Protein AF-A0A920S6Y9-F1 (afdb_monomer_lite)

pLDDT: mean 70.08, std 19.86, range [23.08, 93.5]

Foldseek 3Di:
DDFPWFWFFFAPPVPPPDRDGDGDDDCVVQCVCLLVVNQDPDPVSCVVCVPPDPVQSSVLSVQNNQLVVVCVVPVASAQGVVNPHDGFDHADPPDLQDFTTWIRHGPVPPHIDTGSDDCQLVNVLVCLVPPPVCPDLVVSLVVVCCCCVPVVNDHPVCSCPRPNRSCVPPDCVVRPCCVPCVVVPDDD

Sequence (188 aa):
MFSPTGLIGMMNLENMGKTSLIFWAPRMLLSFPFVMGNFEEDTLTRYILSKKNMNEVKGLSGTMMSYWAEFAYNGDPGKGRSGDQLKWRSWDESTLESPKFIKLDSESDQGIVMSSSSITRESLFSGIADDPNIMDYKMRCELVDIAIRYDNVAADDWLNKFSNGLCENLDPYIEWRHFWYDEDDRPY

Structure (mmCIF, N/CA/C/O backbone):
data_AF-A0A920S6Y9-F1
#
_entry.id   AF-A0A920S6Y9-F1
#
loop_
_atom_site.group_PDB
_atom_site.id
_atom_site.type_symbol
_atom_site.label_atom_id
_atom_site.label_alt_id
_atom_site.label_comp_id
_atom_site.label_asym_id
_atom_site.label_entity_id
_atom_site.label_seq_id
_atom_site.pdbx_PDB_ins_code
_atom_site.Cartn_x
_atom_site.Cartn_y
_atom_site.Cartn_z
_atom_site.occupancy
_atom_site.B_iso_or_equiv
_atom_site.auth_seq_id
_atom_site.auth_comp_id
_atom_site.auth_asym_id
_atom_site.auth_atom_id
_atom_site.pdbx_PDB_model_num
ATOM 1 N N . MET A 1 1 ? 3.189 17.221 -2.828 1.00 23.98 1 MET A N 1
ATOM 2 C CA . MET A 1 1 ? 1.973 16.984 -2.021 1.00 23.98 1 MET A CA 1
ATOM 3 C C . MET A 1 1 ? 2.044 15.533 -1.568 1.00 23.98 1 MET A C 1
ATOM 5 O O . MET A 1 1 ? 1.855 14.651 -2.386 1.00 23.98 1 MET A O 1
ATOM 9 N N . PHE A 1 2 ? 2.508 15.277 -0.342 1.00 23.08 2 PHE A N 1
ATOM 10 C CA . PHE A 1 2 ? 2.772 13.918 0.147 1.00 23.08 2 PHE A CA 1
ATOM 11 C C . PHE A 1 2 ? 1.492 13.340 0.770 1.00 23.08 2 PHE A C 1
ATOM 13 O O . PHE A 1 2 ? 1.117 13.740 1.870 1.00 23.08 2 PHE A O 1
ATOM 20 N N . SER A 1 3 ? 0.817 12.426 0.065 1.00 25.95 3 SER A N 1
ATOM 21 C CA . SER A 1 3 ? -0.274 11.608 0.619 1.00 25.95 3 SER A CA 1
ATOM 22 C C . SER A 1 3 ? 0.332 10.386 1.339 1.00 25.95 3 SER A C 1
ATOM 24 O O . SER A 1 3 ? 1.153 9.673 0.743 1.00 25.95 3 SER A O 1
ATOM 26 N N . PRO A 1 4 ? 0.019 10.139 2.625 1.00 31.84 4 PRO A N 1
ATOM 27 C CA . PRO A 1 4 ? 0.522 9.001 3.384 1.00 31.84 4 PRO A CA 1
ATOM 28 C C . PRO A 1 4 ? -0.358 7.771 3.150 1.00 31.84 4 PRO A C 1
ATOM 30 O O . PRO A 1 4 ? -0.984 7.257 4.063 1.00 31.84 4 PRO A O 1
ATOM 33 N N . THR A 1 5 ? -0.408 7.278 1.919 1.00 35.31 5 THR A N 1
ATOM 34 C CA . THR A 1 5 ? -1.089 6.016 1.619 1.00 35.31 5 THR A CA 1
ATOM 35 C C . THR A 1 5 ? -0.244 4.861 2.168 1.00 35.31 5 THR A C 1
ATOM 37 O O . THR A 1 5 ? 0.816 4.541 1.621 1.00 35.31 5 THR A O 1
ATOM 40 N N . GLY A 1 6 ? -0.669 4.274 3.288 1.00 39.25 6 GLY A N 1
ATOM 41 C CA . GLY A 1 6 ? -0.147 3.011 3.806 1.00 39.25 6 GLY A CA 1
ATOM 42 C C . GLY A 1 6 ? -1.005 1.855 3.298 1.00 39.25 6 GLY A C 1
ATOM 43 O O . GLY A 1 6 ? -2.203 1.813 3.564 1.00 39.25 6 GLY A O 1
ATOM 44 N N . LEU A 1 7 ? -0.414 0.929 2.546 1.00 36.28 7 LEU A N 1
ATOM 45 C CA . LEU A 1 7 ? -1.070 -0.314 2.139 1.00 36.28 7 LEU A CA 1
ATOM 46 C C . LEU A 1 7 ? -0.759 -1.383 3.192 1.00 36.28 7 LEU A C 1
ATOM 48 O O . LEU A 1 7 ? 0.407 -1.709 3.400 1.00 36.28 7 LEU A O 1
ATOM 52 N N . ILE A 1 8 ? -1.783 -1.920 3.860 1.00 41.16 8 ILE A N 1
ATOM 53 C CA . ILE A 1 8 ? -1.635 -3.076 4.754 1.00 41.16 8 ILE A CA 1
ATOM 54 C C . ILE A 1 8 ? -2.491 -4.213 4.195 1.00 41.16 8 ILE A C 1
ATOM 56 O O . ILE A 1 8 ? -3.719 -4.144 4.193 1.00 41.16 8 ILE A O 1
ATOM 60 N N . GLY A 1 9 ? -1.832 -5.257 3.694 1.00 35.88 9 GLY A N 1
ATOM 61 C CA . GLY A 1 9 ? -2.469 -6.496 3.256 1.00 35.88 9 GLY A CA 1
ATOM 62 C C . GLY A 1 9 ? -2.163 -7.630 4.233 1.00 35.88 9 GLY A C 1
ATOM 63 O O . GLY A 1 9 ? -1.012 -7.838 4.600 1.00 35.88 9 GLY A O 1
ATOM 64 N N . MET A 1 10 ? -3.183 -8.382 4.649 1.00 34.72 10 MET A N 1
ATOM 65 C CA . MET A 1 10 ? -3.005 -9.684 5.300 1.00 34.72 10 MET A CA 1
ATOM 66 C C . MET A 1 10 ? -3.286 -10.762 4.260 1.00 34.72 10 MET A C 1
ATOM 68 O O . MET A 1 10 ? -4.436 -10.956 3.876 1.00 34.72 10 MET A O 1
ATOM 72 N N . MET A 1 11 ? -2.240 -11.437 3.790 1.00 27.08 11 MET A N 1
ATOM 73 C CA . MET A 1 11 ? -2.355 -12.542 2.842 1.00 27.08 11 MET A CA 1
ATOM 74 C C . MET A 1 11 ? -2.396 -13.858 3.619 1.00 27.08 11 MET A C 1
ATOM 76 O O . MET A 1 11 ? -1.513 -14.124 4.435 1.00 27.08 11 MET A O 1
ATOM 80 N N . ASN A 1 12 ? -3.411 -14.688 3.376 1.00 25.34 12 ASN A N 1
ATOM 81 C CA . ASN A 1 12 ? -3.404 -16.063 3.860 1.00 25.34 12 ASN A CA 1
ATOM 82 C C . ASN A 1 12 ? -2.679 -16.923 2.817 1.00 25.34 12 ASN A C 1
ATOM 84 O O . ASN A 1 12 ? -3.265 -17.347 1.826 1.00 25.34 12 ASN A O 1
ATOM 88 N N . LEU A 1 13 ? -1.370 -17.106 2.990 1.00 29.27 13 LEU A N 1
ATOM 89 C CA . LEU A 1 13 ? -0.560 -17.968 2.129 1.00 29.27 13 LEU A CA 1
ATOM 90 C C . LEU A 1 13 ? -0.769 -19.431 2.543 1.00 29.27 13 LEU A C 1
ATOM 92 O O . LEU A 1 13 ? 0.025 -20.004 3.290 1.00 29.27 13 LEU A O 1
ATOM 96 N N . GLU A 1 14 ? -1.850 -20.040 2.054 1.00 25.62 14 GLU A N 1
ATOM 97 C CA . GLU A 1 14 ? -2.290 -21.395 2.430 1.00 25.62 14 GLU A CA 1
ATOM 98 C C . GLU A 1 14 ? -1.290 -22.531 2.114 1.00 25.62 14 GLU A C 1
ATOM 100 O O . GLU A 1 14 ? -1.512 -23.663 2.531 1.00 25.62 14 GLU A O 1
ATOM 105 N N . ASN A 1 15 ? -0.140 -22.262 1.483 1.00 27.77 15 ASN A N 1
ATOM 106 C CA . ASN A 1 15 ? 0.891 -23.277 1.213 1.00 27.77 15 ASN A CA 1
ATOM 107 C C . ASN A 1 15 ? 2.126 -23.248 2.134 1.00 27.77 15 ASN A C 1
ATOM 109 O O . ASN A 1 15 ? 3.065 -24.008 1.904 1.00 27.77 15 ASN A O 1
ATOM 113 N N . MET A 1 16 ? 2.149 -22.434 3.198 1.00 29.41 16 MET A N 1
ATOM 114 C CA . MET A 1 16 ? 3.257 -22.449 4.171 1.00 29.41 16 MET A CA 1
ATOM 115 C C . MET A 1 16 ? 2.821 -22.317 5.639 1.00 29.41 16 MET A C 1
ATOM 117 O O . MET A 1 16 ? 3.503 -21.653 6.402 1.00 29.41 16 MET A O 1
ATOM 121 N N . GLY A 1 17 ? 1.728 -22.954 6.078 1.00 25.83 17 GLY A N 1
ATOM 122 C CA . GLY A 1 17 ? 1.480 -23.317 7.495 1.00 25.83 17 GLY A CA 1
ATOM 123 C C . GLY A 1 17 ? 1.650 -22.244 8.597 1.00 25.83 17 GLY A C 1
ATOM 124 O O . GLY A 1 17 ? 1.727 -22.597 9.773 1.00 25.83 17 GLY A O 1
ATOM 125 N N . LYS A 1 18 ? 1.743 -20.958 8.249 1.00 24.67 18 LYS A N 1
ATOM 126 C CA . LYS A 1 18 ? 1.982 -19.814 9.130 1.00 24.67 18 LYS A CA 1
ATOM 127 C C . LYS A 1 18 ? 1.326 -18.595 8.492 1.00 24.67 18 LYS A C 1
ATOM 129 O O . LYS A 1 18 ? 1.674 -18.212 7.377 1.00 24.67 18 LYS A O 1
ATOM 134 N N . THR A 1 19 ? 0.393 -17.979 9.208 1.00 30.45 19 THR A N 1
ATOM 135 C CA . THR A 1 19 ? -0.189 -16.685 8.846 1.00 30.45 19 THR A CA 1
ATOM 136 C C . THR A 1 19 ? 0.906 -15.623 8.960 1.00 30.45 19 THR A C 1
ATOM 138 O O . THR A 1 19 ? 1.199 -15.139 10.051 1.00 30.45 19 THR A O 1
ATOM 141 N N . SER A 1 20 ? 1.570 -15.311 7.849 1.00 26.61 20 SER A N 1
ATOM 142 C CA . SER A 1 20 ? 2.596 -14.269 7.795 1.00 26.61 20 SER A CA 1
ATOM 143 C C . SER A 1 20 ? 1.961 -12.934 7.426 1.00 26.61 20 SER A C 1
ATOM 145 O O . SER A 1 20 ? 1.319 -12.794 6.387 1.00 26.61 20 SER A O 1
ATOM 147 N N . LEU A 1 21 ? 2.165 -11.937 8.282 1.00 37.47 21 LEU A N 1
ATOM 148 C CA . LEU A 1 21 ? 1.909 -10.535 7.971 1.00 37.47 21 LEU A CA 1
ATOM 149 C C . LEU A 1 21 ? 2.936 -10.070 6.936 1.00 37.47 21 LEU A C 1
ATOM 151 O O . LEU A 1 21 ? 4.122 -9.985 7.247 1.00 37.47 21 LEU A O 1
ATOM 155 N N . ILE A 1 22 ? 2.488 -9.785 5.714 1.00 37.41 22 ILE A N 1
ATOM 156 C CA . ILE A 1 22 ? 3.349 -9.249 4.658 1.00 37.41 22 ILE A CA 1
ATOM 157 C C . ILE A 1 22 ? 3.050 -7.761 4.515 1.00 37.41 22 ILE A C 1
ATOM 159 O O . ILE A 1 22 ? 2.035 -7.358 3.951 1.00 37.41 22 ILE A O 1
ATOM 163 N N . PHE A 1 23 ? 3.954 -6.940 5.036 1.00 38.81 23 PHE A N 1
ATOM 164 C CA . PHE A 1 23 ? 3.970 -5.504 4.792 1.00 38.81 23 PHE A CA 1
ATOM 165 C C . PHE A 1 23 ? 4.776 -5.250 3.513 1.00 38.81 23 PHE A C 1
ATOM 167 O O . PHE A 1 23 ? 5.951 -5.604 3.464 1.00 38.81 23 PHE A O 1
ATOM 174 N N . TRP A 1 24 ? 4.170 -4.661 2.480 1.00 24.98 24 TRP A N 1
ATOM 175 C CA . TRP A 1 24 ? 4.888 -4.303 1.252 1.00 24.98 24 TRP A CA 1
ATOM 176 C C . TRP A 1 24 ? 5.403 -2.853 1.289 1.00 24.98 24 TRP A C 1
ATOM 178 O O . TRP A 1 24 ? 4.641 -1.922 1.559 1.00 24.98 24 TRP A O 1
ATOM 188 N N . ALA A 1 25 ? 6.676 -2.701 0.896 1.00 30.50 25 ALA A N 1
ATOM 189 C CA . ALA A 1 25 ? 7.363 -1.490 0.423 1.00 30.50 25 ALA A CA 1
ATOM 190 C C . ALA A 1 25 ? 7.895 -0.475 1.487 1.00 30.50 25 ALA A C 1
ATOM 192 O O . ALA A 1 25 ? 7.426 -0.433 2.627 1.00 30.50 25 ALA A O 1
ATOM 193 N N . PRO A 1 26 ? 8.891 0.377 1.132 1.00 31.05 26 PRO A N 1
ATOM 194 C CA . PRO A 1 26 ? 9.885 1.024 2.017 1.00 31.05 26 PRO A CA 1
ATOM 195 C C . PRO A 1 26 ? 9.350 2.137 2.948 1.00 31.05 26 PRO A C 1
ATOM 197 O O . PRO A 1 26 ? 10.110 2.907 3.532 1.00 31.05 26 PRO A O 1
ATOM 200 N N . ARG A 1 27 ? 8.029 2.211 3.151 1.00 41.53 27 ARG A N 1
ATOM 201 C CA . ARG A 1 27 ? 7.344 3.113 4.100 1.00 41.53 27 ARG A CA 1
ATOM 202 C C . ARG A 1 27 ? 7.288 2.572 5.533 1.00 41.53 27 ARG A C 1
ATOM 204 O O . ARG A 1 27 ? 6.629 3.175 6.380 1.00 41.53 27 ARG A O 1
ATOM 211 N N . MET A 1 28 ? 7.962 1.455 5.814 1.00 40.78 28 MET A N 1
ATOM 212 C CA . MET A 1 28 ? 7.904 0.733 7.090 1.00 40.78 28 MET A CA 1
ATOM 213 C C . MET A 1 28 ? 8.146 1.642 8.307 1.00 40.78 28 MET A C 1
ATOM 215 O O . MET A 1 28 ? 7.382 1.575 9.271 1.00 40.78 28 MET A O 1
ATOM 219 N N . LEU A 1 29 ? 9.102 2.576 8.224 1.00 40.34 29 LEU A N 1
ATOM 220 C CA . LEU A 1 29 ? 9.424 3.516 9.308 1.00 40.34 29 LEU A CA 1
ATOM 221 C C . LEU A 1 29 ? 8.251 4.416 9.727 1.00 40.34 29 LEU A C 1
ATOM 223 O O . LEU A 1 29 ? 8.143 4.758 10.900 1.00 40.34 29 LEU A O 1
ATOM 227 N N . LEU A 1 30 ? 7.343 4.771 8.810 1.00 49.44 30 LEU A N 1
ATOM 228 C CA . LEU A 1 30 ? 6.264 5.710 9.122 1.00 49.44 30 LEU A CA 1
ATOM 229 C C . LEU A 1 30 ? 5.041 5.040 9.758 1.00 49.44 30 LEU A C 1
ATOM 231 O O . LEU A 1 30 ? 4.230 5.732 10.356 1.00 49.44 30 LEU A O 1
ATOM 235 N N . SER A 1 31 ? 4.889 3.718 9.645 1.00 51.25 31 SER A N 1
ATOM 236 C CA . SER A 1 31 ? 3.727 2.993 10.188 1.00 51.25 31 SER A CA 1
ATOM 237 C C . SER A 1 31 ? 3.847 2.668 11.682 1.00 51.25 31 SER A C 1
ATOM 239 O O . SER A 1 31 ? 2.846 2.664 12.398 1.00 51.25 31 SER A O 1
ATOM 241 N N . PHE A 1 32 ? 5.071 2.455 12.174 1.00 57.66 32 PHE A N 1
ATOM 242 C CA . PHE A 1 32 ? 5.355 2.143 13.578 1.00 57.66 32 PHE A CA 1
ATOM 243 C C . PHE A 1 32 ? 4.765 3.144 14.584 1.00 57.66 32 PHE A C 1
ATOM 245 O O . PHE A 1 32 ? 4.077 2.693 15.504 1.00 57.66 32 PHE A O 1
ATOM 252 N N . PRO A 1 33 ? 4.941 4.473 14.431 1.00 57.03 33 PRO A N 1
ATOM 253 C CA . PRO A 1 33 ? 4.333 5.427 15.357 1.00 57.03 33 PRO A CA 1
ATOM 254 C C . PRO A 1 33 ? 2.798 5.378 15.329 1.00 57.03 33 PRO A C 1
ATOM 256 O O . PRO A 1 33 ? 2.170 5.605 16.358 1.00 57.03 33 PRO A O 1
ATOM 259 N N . PHE A 1 34 ? 2.179 5.000 14.202 1.00 55.50 34 PHE A N 1
ATOM 260 C CA . PHE A 1 34 ? 0.722 4.865 14.106 1.00 55.50 34 PHE A CA 1
ATOM 261 C C . PHE A 1 34 ? 0.172 3.623 14.806 1.00 55.50 34 PHE A C 1
ATOM 263 O O . PHE A 1 34 ? -0.902 3.704 15.400 1.00 55.50 34 PHE A O 1
ATOM 270 N N . VAL A 1 35 ? 0.893 2.499 14.764 1.00 59.41 35 VAL A N 1
ATOM 271 C CA . VAL A 1 35 ? 0.509 1.265 15.473 1.00 59.41 35 VAL A CA 1
ATOM 272 C C . VAL A 1 35 ? 0.780 1.373 16.974 1.00 59.41 35 VAL A C 1
ATOM 274 O O . VAL A 1 35 ? 0.035 0.813 17.766 1.00 59.41 35 VAL A O 1
ATOM 277 N N . MET A 1 36 ? 1.818 2.108 17.373 1.00 62.25 36 MET A N 1
ATOM 278 C CA 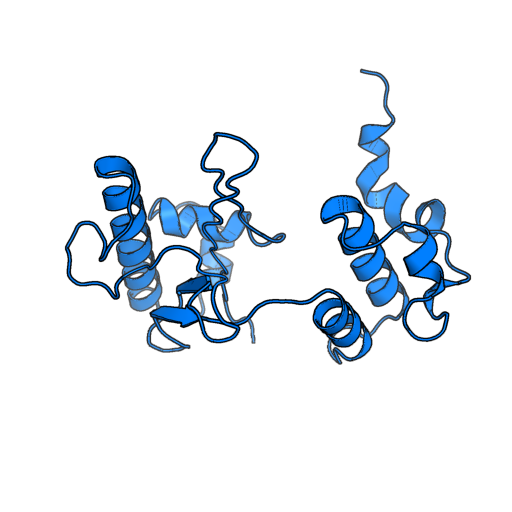. MET A 1 36 ? 2.167 2.297 18.785 1.00 62.25 36 MET A CA 1
ATOM 279 C C . MET A 1 36 ? 1.482 3.514 19.426 1.00 62.25 36 MET A C 1
ATOM 281 O O . MET A 1 36 ? 1.541 3.678 20.642 1.00 62.25 36 MET A O 1
ATOM 285 N N . GLY A 1 37 ? 0.867 4.391 18.626 1.00 55.00 37 GLY A N 1
ATOM 286 C CA . GLY A 1 37 ? 0.241 5.633 19.089 1.00 55.00 37 GLY A CA 1
ATOM 287 C C . GLY A 1 37 ? 1.223 6.703 19.585 1.00 55.00 37 GLY A C 1
ATOM 288 O O . GLY A 1 37 ? 0.795 7.677 20.205 1.00 55.00 37 GLY A O 1
ATOM 289 N N . ASN A 1 38 ? 2.527 6.548 19.335 1.00 60.78 38 ASN A N 1
ATOM 290 C CA . ASN A 1 38 ? 3.565 7.455 19.827 1.00 60.78 38 ASN A CA 1
ATOM 291 C C . ASN A 1 38 ? 4.025 8.419 18.725 1.00 60.78 38 ASN A C 1
ATOM 293 O O . ASN A 1 38 ? 4.882 8.091 17.908 1.00 60.78 38 ASN A O 1
ATOM 297 N N . PHE A 1 39 ? 3.444 9.619 18.710 1.00 57.66 39 PHE A N 1
ATOM 298 C CA . PHE A 1 39 ? 3.721 10.659 17.708 1.00 57.66 39 PHE A CA 1
ATOM 299 C C . PHE A 1 39 ? 4.626 11.786 18.214 1.00 57.66 39 PHE A C 1
ATOM 301 O O . PHE A 1 39 ? 5.004 12.667 17.441 1.00 57.66 39 PHE A O 1
ATOM 308 N N . GLU A 1 40 ? 4.929 11.802 19.514 1.00 51.31 40 GLU A N 1
ATOM 309 C CA . GLU A 1 40 ? 5.519 12.962 20.188 1.00 51.31 40 GLU A CA 1
ATOM 310 C C . GLU A 1 40 ? 7.026 12.835 20.432 1.00 51.31 40 GLU A C 1
ATOM 312 O O . GLU A 1 40 ? 7.678 13.856 20.639 1.00 51.31 40 GLU A O 1
ATOM 317 N N . GLU A 1 41 ? 7.615 11.637 20.367 1.00 53.00 41 GLU A N 1
ATOM 318 C CA . GLU A 1 41 ? 9.045 11.458 20.661 1.00 53.00 41 GLU A CA 1
ATOM 319 C C . GLU A 1 41 ? 9.958 11.674 19.447 1.00 53.00 41 GLU A C 1
ATOM 321 O O . GLU A 1 41 ? 10.985 12.346 19.567 1.00 53.00 41 GLU A O 1
ATOM 326 N N . ASP A 1 42 ? 9.572 11.224 18.254 1.00 57.97 42 ASP A N 1
ATOM 327 C CA . ASP A 1 42 ? 10.453 11.246 17.084 1.00 57.97 42 ASP A CA 1
ATOM 328 C C . ASP A 1 42 ? 10.398 12.582 16.301 1.00 57.97 42 ASP A C 1
ATOM 330 O O . ASP A 1 42 ? 9.334 13.121 15.972 1.00 57.97 42 ASP A O 1
ATOM 334 N N . THR A 1 43 ? 11.566 13.165 16.020 1.00 52.38 43 THR A N 1
ATOM 335 C CA . THR A 1 43 ? 11.716 14.466 15.340 1.00 52.38 43 THR A CA 1
ATOM 336 C C . THR A 1 43 ? 11.335 14.395 13.862 1.00 52.38 43 THR A C 1
ATOM 338 O O . THR A 1 43 ? 10.757 15.351 13.336 1.00 52.38 43 THR A O 1
ATOM 341 N N . LEU A 1 44 ? 11.584 13.255 13.209 1.00 51.91 44 LEU A N 1
ATOM 342 C CA . LEU A 1 44 ? 11.164 12.985 11.832 1.00 51.91 44 LEU A CA 1
ATOM 343 C C . LEU A 1 44 ? 9.640 12.887 11.741 1.00 51.91 44 LEU A C 1
ATOM 345 O O . LEU A 1 44 ? 9.027 13.545 10.897 1.00 51.91 44 LEU A O 1
ATOM 349 N N . THR A 1 45 ? 9.023 12.150 12.665 1.00 57.53 45 THR A N 1
ATOM 350 C CA . THR A 1 45 ? 7.564 12.043 12.789 1.00 57.53 45 THR A CA 1
ATOM 351 C C . THR A 1 45 ? 6.921 13.418 12.975 1.00 57.53 45 THR A C 1
ATOM 353 O O . THR A 1 45 ? 6.022 13.778 12.215 1.00 57.53 45 THR A O 1
ATOM 356 N N . ARG A 1 46 ? 7.437 14.257 13.885 1.00 58.56 46 ARG A N 1
ATOM 357 C CA . ARG A 1 46 ? 6.952 15.640 14.059 1.00 58.56 46 ARG A CA 1
ATOM 358 C C . ARG A 1 46 ? 7.107 16.500 12.809 1.00 58.56 46 ARG A C 1
ATOM 360 O O . ARG A 1 46 ? 6.187 17.243 12.482 1.00 58.56 46 ARG A O 1
ATOM 367 N N . TYR A 1 47 ? 8.227 16.410 12.094 1.00 55.03 47 TYR A N 1
ATOM 368 C CA . TYR A 1 47 ? 8.434 17.175 10.862 1.00 55.03 47 TYR A CA 1
ATOM 369 C C . TYR A 1 47 ? 7.440 16.772 9.761 1.00 55.03 47 TYR A C 1
ATOM 371 O O . TYR A 1 47 ? 6.795 17.638 9.166 1.00 55.03 47 TYR A O 1
ATOM 379 N N . ILE A 1 48 ? 7.253 15.468 9.538 1.00 59.19 48 ILE A N 1
ATOM 380 C CA . ILE A 1 48 ? 6.338 14.922 8.521 1.00 59.19 48 ILE A CA 1
ATOM 381 C C . ILE A 1 48 ? 4.879 15.251 8.860 1.00 59.19 48 ILE A C 1
ATOM 383 O O . ILE A 1 48 ? 4.090 15.608 7.984 1.00 59.19 48 ILE A O 1
ATOM 387 N N . LEU A 1 49 ? 4.529 15.180 10.143 1.00 62.19 49 LEU A N 1
ATOM 388 C CA . LEU A 1 49 ? 3.183 15.424 10.642 1.00 62.19 49 LEU A CA 1
ATOM 389 C C . LEU A 1 49 ? 2.866 16.905 10.889 1.00 62.19 49 LEU A C 1
ATOM 391 O O . LEU A 1 49 ? 1.694 17.252 10.972 1.00 62.19 49 LEU A O 1
ATOM 395 N N . SER A 1 50 ? 3.866 17.791 10.942 1.00 56.94 50 SER A N 1
ATOM 396 C CA . SER A 1 50 ? 3.698 19.227 11.242 1.00 56.94 50 SER A CA 1
ATOM 397 C C . SER A 1 50 ? 2.696 19.957 10.340 1.00 56.94 50 SER A C 1
ATOM 399 O O . SER A 1 50 ? 2.150 20.987 10.729 1.00 56.94 50 SER A O 1
ATOM 401 N N . LYS A 1 51 ? 2.445 19.429 9.135 1.00 56.41 51 LYS A N 1
ATOM 402 C CA . LYS A 1 51 ? 1.492 19.977 8.159 1.00 56.41 51 LYS A CA 1
ATOM 403 C C . LYS A 1 51 ? 0.140 19.257 8.135 1.00 56.41 51 LYS A C 1
ATOM 405 O O . LYS A 1 51 ? -0.730 19.665 7.371 1.00 56.41 51 LYS A O 1
ATOM 410 N N . LYS A 1 52 ? -0.035 18.186 8.914 1.00 61.69 52 LYS A N 1
ATOM 411 C CA . LYS A 1 52 ? -1.267 17.388 8.974 1.00 61.69 52 LYS A CA 1
ATOM 412 C C . LYS A 1 52 ? -2.081 17.705 10.225 1.00 61.69 52 LYS A C 1
ATOM 414 O O . LYS A 1 52 ? -1.552 18.105 11.260 1.00 61.69 52 LYS A O 1
ATOM 419 N N . ASN A 1 53 ? -3.390 17.489 10.129 1.00 68.88 53 ASN A N 1
ATOM 420 C CA . ASN A 1 53 ? -4.298 17.628 11.255 1.00 68.88 53 ASN A CA 1
ATOM 421 C C . ASN A 1 53 ? -4.027 16.522 12.293 1.00 68.88 53 ASN A C 1
ATOM 423 O O . ASN A 1 53 ? -4.274 15.342 12.047 1.00 68.88 53 ASN A O 1
ATOM 427 N N . MET A 1 54 ? -3.519 16.902 13.467 1.00 69.69 54 MET A N 1
ATOM 428 C CA . MET A 1 54 ? -3.185 15.966 14.553 1.00 69.69 54 MET A CA 1
ATOM 429 C C . MET A 1 54 ? -4.374 15.18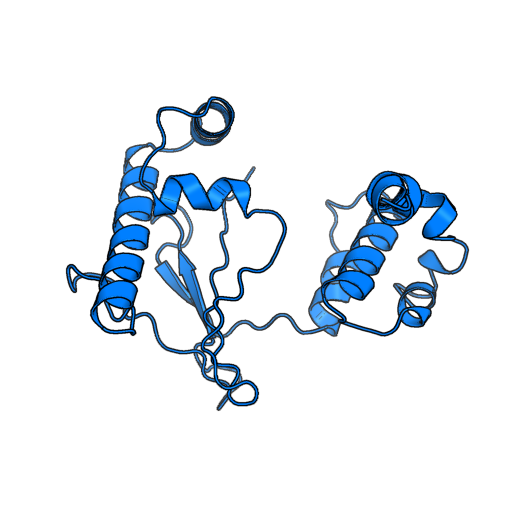3 15.086 1.00 69.69 54 MET A C 1
ATOM 431 O O . MET A 1 54 ? -4.194 14.053 15.535 1.00 69.69 54 MET A O 1
ATOM 435 N N . ASN A 1 55 ? -5.583 15.726 14.984 1.00 72.19 55 ASN A N 1
ATOM 436 C CA . ASN A 1 55 ? -6.778 15.002 15.401 1.00 72.19 55 ASN A CA 1
ATOM 437 C C . ASN A 1 55 ? -7.091 13.843 14.445 1.00 72.19 55 ASN A C 1
ATOM 439 O O . ASN A 1 55 ? -7.414 12.751 14.900 1.00 72.19 55 ASN A O 1
ATOM 443 N N . GLU A 1 56 ? -6.915 14.043 13.138 1.00 71.31 56 GLU A N 1
ATOM 444 C CA . GLU A 1 56 ? -7.115 12.992 12.129 1.00 71.31 56 GLU A CA 1
ATOM 445 C C . GLU A 1 56 ? -6.056 11.894 12.244 1.00 71.31 56 GLU A C 1
ATOM 447 O O . GLU A 1 56 ? -6.374 10.711 12.177 1.00 71.31 56 GLU A O 1
ATOM 452 N N . VAL A 1 57 ? -4.803 12.277 12.494 1.00 72.19 57 VAL A N 1
ATOM 453 C CA . VAL A 1 57 ? -3.696 11.332 12.704 1.00 72.19 57 VAL A CA 1
ATOM 454 C C . VAL A 1 57 ? -3.938 10.468 13.942 1.00 72.19 57 VAL A C 1
ATOM 456 O O . VAL A 1 57 ? -3.808 9.246 13.874 1.00 72.19 57 VAL A O 1
ATOM 459 N N . LYS A 1 58 ? -4.352 11.082 15.059 1.00 75.62 58 LYS A N 1
ATOM 460 C CA . LYS A 1 58 ? -4.712 10.353 16.284 1.00 75.62 58 LYS A CA 1
ATOM 461 C C . LYS A 1 58 ? -5.931 9.448 16.072 1.00 75.62 58 LYS A C 1
ATOM 463 O O . LYS A 1 58 ? -5.924 8.320 16.556 1.00 75.62 58 LYS A O 1
ATOM 468 N N . GLY A 1 59 ? -6.937 9.897 15.320 1.00 79.25 59 GLY A N 1
ATOM 469 C CA . GLY A 1 59 ? -8.110 9.086 14.970 1.00 79.25 59 GLY A CA 1
ATOM 470 C C . GLY A 1 59 ? -7.756 7.853 14.131 1.00 79.25 59 GLY A C 1
ATOM 471 O O . GLY A 1 59 ? -8.152 6.732 14.465 1.00 79.25 59 GLY A O 1
ATOM 472 N N . LEU A 1 60 ? -6.936 8.034 13.091 1.00 80.38 60 LEU A N 1
ATOM 473 C CA . LEU A 1 60 ? -6.445 6.935 12.257 1.00 80.38 60 LEU A CA 1
ATOM 474 C C . LEU A 1 60 ? -5.608 5.942 13.076 1.00 80.38 60 LEU A C 1
ATOM 476 O O . LEU A 1 60 ? -5.815 4.735 12.987 1.00 80.38 60 LEU A O 1
ATOM 480 N N . SER A 1 61 ? -4.717 6.444 13.931 1.00 80.12 61 SER A N 1
ATOM 481 C CA . SER A 1 61 ? -3.919 5.627 14.850 1.00 80.12 61 SER A CA 1
ATOM 482 C C . SER A 1 61 ? -4.768 4.795 15.800 1.00 80.12 61 SER A C 1
ATOM 484 O O . SER A 1 61 ? -4.552 3.592 15.923 1.00 80.12 61 SER A O 1
ATOM 486 N N . GLY A 1 62 ? -5.771 5.413 16.432 1.00 82.44 62 GLY A N 1
ATOM 487 C CA . GLY A 1 62 ? -6.715 4.712 17.300 1.00 82.44 62 GLY A CA 1
ATOM 488 C C . GLY A 1 62 ? -7.421 3.575 16.568 1.00 82.44 62 GLY A C 1
ATOM 489 O O . GLY A 1 62 ? -7.547 2.471 17.096 1.00 82.44 62 GLY A O 1
ATOM 490 N N . THR A 1 63 ? -7.795 3.813 15.313 1.00 85.12 63 THR A N 1
ATOM 491 C CA . THR A 1 63 ? -8.420 2.797 14.465 1.00 85.12 63 THR A CA 1
ATOM 492 C C . THR A 1 63 ? -7.462 1.651 14.136 1.00 85.12 63 THR A C 1
ATOM 494 O O . THR A 1 63 ? -7.820 0.483 14.289 1.00 85.12 63 THR A O 1
ATOM 497 N N . MET A 1 64 ? -6.222 1.963 13.748 1.00 85.44 64 MET A N 1
ATOM 498 C CA . MET A 1 64 ? -5.183 0.960 13.497 1.00 85.44 64 MET A CA 1
ATOM 499 C C . MET A 1 64 ? -4.934 0.102 14.742 1.00 85.44 64 MET A C 1
ATOM 501 O O . MET A 1 64 ? -4.976 -1.124 14.659 1.00 85.44 64 MET A O 1
ATOM 505 N N . MET A 1 65 ? -4.746 0.732 15.905 1.00 84.62 65 MET A N 1
ATOM 506 C CA . MET A 1 65 ? -4.572 0.041 17.186 1.00 84.62 65 MET A CA 1
ATOM 507 C C . MET A 1 65 ? -5.761 -0.863 17.525 1.00 84.62 65 MET A C 1
ATOM 509 O O . MET A 1 65 ? -5.562 -1.977 18.001 1.00 84.62 65 MET A O 1
ATOM 513 N N . SER A 1 66 ? -6.990 -0.419 17.249 1.00 88.56 66 SER A N 1
ATOM 514 C CA . SER A 1 66 ? -8.207 -1.199 17.491 1.00 88.56 66 SER A CA 1
ATOM 515 C C . SER A 1 66 ? -8.236 -2.498 16.677 1.00 88.56 66 SER A C 1
ATOM 517 O O . SER A 1 66 ? -8.549 -3.553 17.232 1.00 88.56 66 SER A O 1
ATOM 519 N N . TYR A 1 67 ? -7.858 -2.460 15.392 1.00 87.88 67 TYR A N 1
ATOM 520 C CA . TYR A 1 67 ? -7.726 -3.673 14.574 1.00 87.88 67 TYR A CA 1
ATOM 521 C C . TYR A 1 67 ? -6.621 -4.598 15.083 1.00 87.88 67 TYR A C 1
ATOM 523 O O . TYR A 1 67 ? -6.840 -5.802 15.199 1.00 87.88 67 TYR A O 1
ATOM 531 N N . TRP A 1 68 ? -5.456 -4.044 15.427 1.00 85.62 68 TRP A N 1
ATOM 532 C CA . TRP A 1 68 ? -4.336 -4.827 15.952 1.00 85.62 68 TRP A CA 1
ATOM 533 C C . TRP A 1 68 ? -4.659 -5.501 17.283 1.00 85.62 68 TRP A C 1
ATOM 535 O O . TRP A 1 68 ? -4.307 -6.662 17.481 1.00 85.62 68 TRP A O 1
ATOM 545 N N . ALA A 1 69 ? -5.358 -4.805 18.179 1.00 86.88 69 ALA A N 1
ATOM 546 C CA . ALA A 1 69 ? -5.789 -5.352 19.458 1.00 86.88 69 ALA A CA 1
ATOM 547 C C . ALA A 1 69 ? -6.786 -6.507 19.283 1.00 86.88 69 ALA A C 1
ATOM 549 O O . ALA A 1 69 ? -6.676 -7.518 19.974 1.00 86.88 69 ALA A O 1
ATOM 550 N N . GLU A 1 70 ? -7.735 -6.385 18.352 1.00 89.69 70 GLU A N 1
ATOM 551 C CA . GLU A 1 70 ? -8.700 -7.455 18.080 1.00 89.69 70 GLU A CA 1
ATOM 552 C C . GLU A 1 70 ? -8.046 -8.651 17.387 1.00 89.69 70 GLU A C 1
ATOM 554 O O . GLU A 1 70 ? -8.280 -9.791 17.785 1.00 89.69 70 GLU A O 1
ATOM 559 N N . PHE A 1 71 ? -7.134 -8.401 16.445 1.00 86.75 71 PHE A N 1
ATOM 560 C CA . PHE A 1 71 ? -6.318 -9.451 15.845 1.00 86.75 71 PHE A CA 1
ATOM 561 C C . PHE A 1 71 ? -5.480 -10.192 16.896 1.00 86.75 71 PHE A C 1
ATOM 563 O O . PHE A 1 71 ? -5.463 -11.418 16.910 1.00 86.75 71 PHE A O 1
ATOM 570 N N . ALA A 1 72 ? -4.831 -9.480 17.819 1.00 84.25 72 ALA A N 1
ATOM 571 C CA . ALA A 1 72 ? -4.066 -10.109 18.895 1.00 84.25 72 ALA A CA 1
ATOM 572 C C . ALA A 1 72 ? -4.947 -10.930 19.854 1.00 84.25 72 ALA A C 1
ATOM 574 O O . ALA A 1 72 ? -4.475 -11.903 20.439 1.00 84.25 72 ALA A O 1
ATOM 575 N N . TYR A 1 73 ? -6.215 -10.546 20.024 1.00 84.31 73 TYR A N 1
ATOM 576 C CA . TYR A 1 73 ? -7.148 -11.221 20.924 1.00 84.31 73 TYR A CA 1
ATOM 577 C C . TYR A 1 73 ? -7.822 -12.449 20.288 1.00 84.31 73 TYR A C 1
ATOM 579 O O . TYR A 1 73 ? -7.898 -13.493 20.931 1.00 84.31 73 TYR A O 1
ATOM 587 N N . ASN A 1 74 ? -8.295 -12.339 19.041 1.00 86.88 74 ASN A N 1
ATOM 588 C CA . ASN A 1 74 ? -9.134 -13.346 18.371 1.00 86.88 74 ASN A CA 1
ATOM 589 C C . ASN A 1 74 ? -8.530 -13.931 17.082 1.00 86.88 74 ASN A C 1
ATOM 591 O O . ASN A 1 74 ? -9.112 -14.841 16.496 1.00 86.88 74 ASN A O 1
ATOM 595 N N . GLY A 1 75 ? -7.394 -13.418 16.607 1.00 81.88 75 GLY A N 1
ATOM 596 C CA . GLY A 1 75 ? -6.793 -13.805 15.326 1.00 81.88 75 GLY A CA 1
ATOM 597 C C . GLY A 1 75 ? -7.492 -13.228 14.087 1.00 81.88 75 GLY A C 1
ATOM 598 O O . GLY A 1 75 ? -7.028 -13.460 12.973 1.00 81.88 75 GLY A O 1
ATOM 599 N N . ASP A 1 76 ? -8.568 -12.454 14.259 1.00 85.62 76 ASP A N 1
ATOM 600 C CA . A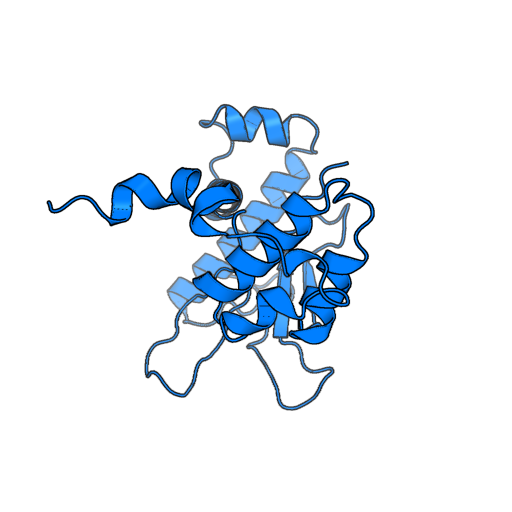SP A 1 76 ? -9.303 -11.756 13.196 1.00 85.62 76 ASP A CA 1
ATOM 601 C C . ASP A 1 76 ? -9.470 -10.278 13.593 1.00 85.62 76 ASP A C 1
ATOM 603 O O . ASP A 1 76 ? -10.062 -10.014 14.637 1.00 85.62 76 ASP A O 1
ATOM 607 N N . PRO A 1 77 ? -8.971 -9.303 12.807 1.00 86.88 77 PRO A N 1
ATOM 608 C CA . PRO A 1 77 ? -9.155 -7.880 13.099 1.00 86.88 77 PRO A CA 1
ATOM 609 C C . PRO A 1 77 ? -10.629 -7.438 13.082 1.00 86.88 77 PRO A C 1
ATOM 611 O O . PRO A 1 77 ? -10.971 -6.445 13.727 1.00 86.88 77 PRO A O 1
ATOM 614 N N . GLY A 1 78 ? -11.515 -8.140 12.367 1.00 91.62 78 GLY A N 1
ATOM 615 C CA . GLY A 1 78 ? -12.960 -7.925 12.411 1.00 91.62 78 GLY A CA 1
ATOM 616 C C . GLY A 1 78 ? -13.374 -6.468 12.177 1.00 91.62 78 GLY A C 1
ATOM 617 O O . GLY A 1 78 ? -13.119 -5.899 11.121 1.00 91.62 78 GLY A O 1
ATOM 618 N N . LYS A 1 79 ? -14.055 -5.864 13.157 1.00 93.50 79 LYS A N 1
ATOM 619 C CA . LYS A 1 79 ? -14.446 -4.437 13.170 1.00 93.50 79 LYS A CA 1
ATOM 620 C C . LYS A 1 79 ? -13.606 -3.614 14.159 1.00 93.50 79 LYS A C 1
ATOM 622 O O . LYS A 1 79 ? -14.071 -2.605 14.690 1.00 93.50 79 LYS A O 1
ATOM 627 N N . GLY A 1 80 ? -12.401 -4.091 14.461 1.00 88.69 80 GLY A N 1
ATOM 628 C CA . GLY A 1 80 ? -11.588 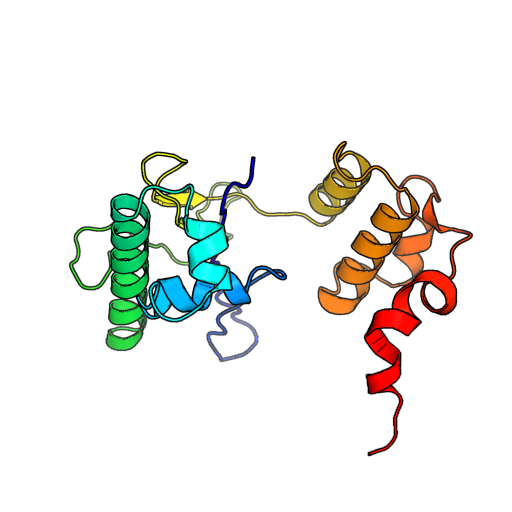-3.607 15.568 1.00 88.69 80 GLY A CA 1
ATOM 629 C C . GLY A 1 80 ? -12.175 -3.968 16.933 1.00 88.69 80 GLY A C 1
ATOM 630 O O . GLY A 1 80 ? -13.318 -4.414 17.056 1.00 88.69 80 GLY A O 1
ATOM 631 N N . ARG A 1 81 ? -11.381 -3.750 17.982 1.00 87.12 81 ARG A N 1
ATOM 632 C CA . ARG A 1 81 ? -11.707 -4.124 19.363 1.00 87.12 81 ARG A CA 1
ATOM 633 C C . ARG A 1 81 ? -12.955 -3.424 19.895 1.00 87.12 81 ARG A C 1
ATOM 635 O O . ARG A 1 81 ? -13.712 -4.006 20.666 1.00 87.12 81 ARG A O 1
ATOM 642 N N . SER A 1 82 ? -13.159 -2.179 19.475 1.00 85.31 82 SER A N 1
ATOM 643 C CA . SER A 1 82 ? -14.332 -1.369 19.825 1.00 85.31 82 SER A CA 1
ATOM 644 C C . SER A 1 82 ? -15.594 -1.757 19.039 1.00 85.31 82 SER A C 1
ATOM 646 O O . SER A 1 82 ? -16.693 -1.368 19.423 1.00 85.31 82 SER A O 1
ATOM 648 N N . GLY A 1 83 ? -15.461 -2.532 17.955 1.00 88.88 83 GLY A N 1
ATOM 649 C CA . GLY A 1 83 ? -16.581 -3.025 17.146 1.00 88.88 83 GLY A CA 1
ATOM 650 C C . GLY A 1 83 ? -17.286 -1.976 16.276 1.00 88.88 83 GLY A C 1
ATOM 651 O O . GLY A 1 83 ? -18.308 -2.287 15.658 1.00 88.88 83 GLY A O 1
ATOM 652 N N . ASP A 1 84 ? -16.758 -0.756 16.219 1.00 90.00 84 ASP A N 1
ATOM 653 C CA . ASP A 1 84 ? -17.329 0.414 15.546 1.00 90.00 84 ASP A CA 1
ATOM 654 C C . ASP A 1 84 ? -16.745 0.669 14.147 1.00 90.00 84 ASP A C 1
ATOM 656 O O . ASP A 1 84 ? -17.261 1.511 13.414 1.00 90.00 84 ASP A O 1
ATOM 660 N N . GLN A 1 85 ? -15.715 -0.081 13.745 1.00 89.81 85 GLN A N 1
ATOM 661 C CA . GLN A 1 85 ? -15.025 0.128 12.474 1.00 89.81 85 GLN A CA 1
ATOM 662 C C . GLN A 1 85 ? -15.654 -0.655 11.316 1.00 89.81 85 GLN A C 1
ATOM 664 O O . GLN A 1 85 ? -16.445 -1.594 11.485 1.00 89.81 85 GLN A O 1
ATOM 669 N N . LEU A 1 86 ? -15.264 -0.275 10.097 1.00 91.81 86 LEU A N 1
ATOM 670 C CA . LEU A 1 86 ? -15.527 -1.063 8.898 1.00 91.81 86 LEU A CA 1
ATOM 671 C C . LEU A 1 86 ? -15.002 -2.499 9.092 1.00 91.81 86 LEU A C 1
ATOM 673 O O . LEU A 1 86 ? -14.001 -2.732 9.753 1.00 91.81 86 LEU A O 1
ATOM 677 N N . LYS A 1 87 ? -15.687 -3.508 8.546 1.00 91.94 87 LYS A N 1
ATOM 678 C CA . LYS A 1 87 ? -15.203 -4.886 8.692 1.00 91.94 87 LYS A CA 1
ATOM 679 C C . LYS A 1 87 ? -13.980 -5.108 7.797 1.00 91.94 87 LYS A C 1
ATOM 681 O O . LYS A 1 87 ? -14.137 -5.136 6.575 1.00 91.94 87 LYS A O 1
ATOM 686 N N . TRP A 1 88 ? -12.819 -5.349 8.397 1.00 90.06 88 TRP A N 1
ATOM 687 C CA . TRP A 1 88 ? -11.647 -5.886 7.715 1.00 90.06 88 TRP A CA 1
ATOM 688 C C . TRP A 1 88 ? -11.960 -7.325 7.296 1.00 90.06 88 TRP A C 1
ATOM 690 O O . TRP A 1 88 ? -12.207 -8.193 8.131 1.00 90.06 88 TRP A O 1
ATOM 700 N N . ARG A 1 89 ? -12.026 -7.575 5.985 1.00 87.56 89 ARG A N 1
ATOM 701 C CA . ARG A 1 89 ? -12.253 -8.922 5.438 1.00 87.56 89 ARG A CA 1
ATOM 702 C C . ARG A 1 89 ? -10.923 -9.558 5.058 1.00 87.56 89 ARG A C 1
ATOM 704 O O . ARG A 1 89 ? -10.016 -8.857 4.614 1.00 87.56 89 ARG A O 1
ATOM 711 N N . SER A 1 90 ? -10.831 -10.872 5.222 1.00 84.44 90 SER A N 1
ATOM 712 C CA . SER A 1 90 ? -9.696 -11.650 4.734 1.00 84.44 90 SER A CA 1
ATOM 713 C C . SER A 1 90 ? -9.513 -11.460 3.231 1.00 84.44 90 SER A C 1
ATOM 715 O O . SER A 1 90 ? -10.485 -11.228 2.511 1.00 84.44 90 SER A O 1
ATOM 717 N N . TRP A 1 91 ? -8.269 -11.604 2.784 1.00 83.31 91 TRP A N 1
ATOM 718 C CA . TRP A 1 91 ? -7.923 -11.651 1.371 1.00 83.31 91 TRP A CA 1
ATOM 719 C C . TRP A 1 91 ? -8.733 -12.733 0.648 1.00 83.31 91 TRP A C 1
ATOM 721 O O . TRP A 1 91 ? -8.730 -13.890 1.070 1.00 83.31 91 TRP A O 1
ATOM 731 N N . ASP A 1 92 ? -9.425 -12.350 -0.423 1.00 79.94 92 ASP A N 1
ATOM 732 C CA . ASP A 1 92 ? -10.247 -13.240 -1.240 1.00 79.94 92 ASP A CA 1
ATOM 733 C C . ASP A 1 92 ? -9.866 -13.112 -2.726 1.00 79.94 92 ASP A C 1
ATOM 735 O O . ASP A 1 92 ? -9.921 -12.027 -3.307 1.00 79.94 92 ASP A O 1
ATOM 739 N N . GLU A 1 93 ? -9.479 -14.236 -3.336 1.00 81.81 93 GLU A N 1
ATOM 740 C CA . GLU A 1 93 ? -9.108 -14.342 -4.757 1.00 81.81 93 GLU A CA 1
ATOM 741 C C . GLU A 1 93 ? -10.183 -15.008 -5.619 1.00 81.81 93 GLU A C 1
ATOM 743 O O . GLU A 1 93 ? -9.964 -15.241 -6.807 1.00 81.81 93 GLU A O 1
ATOM 748 N N . SER A 1 94 ? -11.352 -15.322 -5.053 1.00 82.19 94 SER A N 1
ATOM 749 C CA . SER A 1 94 ? -12.417 -16.014 -5.785 1.00 82.19 94 SER A CA 1
ATOM 750 C C . SER A 1 94 ? -12.910 -15.230 -7.005 1.00 82.19 94 SER A C 1
ATOM 752 O O . SER A 1 94 ? -13.309 -15.834 -8.002 1.00 82.19 94 SER A O 1
ATOM 754 N N . THR A 1 95 ? -12.858 -13.894 -6.958 1.00 81.88 95 THR A N 1
ATOM 755 C CA . THR A 1 95 ? -13.191 -13.018 -8.086 1.00 81.88 95 THR A CA 1
ATOM 756 C C . THR A 1 95 ? -12.231 -11.830 -8.188 1.00 81.88 95 THR A C 1
ATOM 758 O O . THR A 1 95 ? -11.574 -11.457 -7.218 1.00 81.88 95 THR A O 1
ATOM 761 N N . LEU A 1 96 ? -12.169 -11.185 -9.360 1.00 76.31 96 LEU A N 1
ATOM 762 C CA . LEU A 1 96 ? -11.379 -9.957 -9.549 1.00 76.31 96 LEU A CA 1
ATOM 763 C C . LEU A 1 96 ? -11.866 -8.792 -8.670 1.00 76.31 96 LEU A C 1
ATOM 765 O O . LEU A 1 96 ? -11.064 -7.943 -8.298 1.00 76.31 96 LEU A O 1
ATOM 769 N N . GLU A 1 97 ? -13.153 -8.782 -8.319 1.00 81.38 97 GLU A N 1
ATOM 770 C CA . GLU A 1 97 ? -13.790 -7.751 -7.489 1.00 81.38 97 GLU A CA 1
ATOM 771 C C . GLU A 1 97 ? -13.803 -8.104 -5.996 1.00 81.38 97 GLU A C 1
ATOM 773 O O . GLU A 1 97 ? -14.270 -7.320 -5.165 1.00 81.38 97 GLU A O 1
ATOM 778 N N . SER A 1 98 ? -13.301 -9.286 -5.635 1.00 81.75 98 SER A N 1
ATOM 779 C CA . SER A 1 98 ? -13.245 -9.716 -4.247 1.00 81.75 98 SER A CA 1
ATOM 780 C C . SER A 1 98 ? -12.300 -8.816 -3.440 1.00 81.75 98 SER A C 1
ATOM 782 O O . SER A 1 98 ? -11.276 -8.357 -3.951 1.00 81.75 98 SER A O 1
ATOM 784 N N . PRO A 1 99 ? -12.639 -8.516 -2.176 1.00 81.75 99 PRO A N 1
ATOM 785 C CA . PRO A 1 99 ? -11.829 -7.653 -1.334 1.00 81.75 99 PRO A CA 1
ATOM 786 C C . PRO A 1 99 ? -10.505 -8.341 -0.981 1.00 81.75 99 PRO A C 1
ATOM 788 O O . PRO A 1 99 ? -10.488 -9.455 -0.463 1.00 81.75 99 PRO A O 1
ATOM 791 N N . LYS A 1 100 ? -9.394 -7.647 -1.222 1.00 80.44 100 LYS A N 1
ATOM 792 C CA . LYS A 1 100 ? -8.040 -8.179 -1.031 1.00 80.44 100 LYS A CA 1
ATOM 793 C C . LYS A 1 100 ? -7.369 -7.565 0.188 1.00 80.44 100 LYS A C 1
ATOM 795 O O . LYS A 1 100 ? -6.915 -8.271 1.082 1.00 80.44 100 LYS A O 1
ATOM 800 N N . PHE A 1 101 ? -7.362 -6.239 0.267 1.00 81.19 101 PHE A N 1
ATOM 801 C CA . PHE A 1 101 ? -6.731 -5.511 1.365 1.00 81.19 101 PHE A CA 1
ATOM 802 C C . PHE A 1 101 ? -7.578 -4.330 1.829 1.00 81.19 101 PHE A C 1
ATOM 804 O O . PHE A 1 101 ? -8.492 -3.883 1.132 1.00 81.19 101 PHE A O 1
ATOM 811 N N . ILE A 1 102 ? -7.254 -3.812 3.011 1.00 83.44 102 ILE A N 1
ATOM 812 C CA . ILE A 1 102 ? -7.856 -2.599 3.557 1.00 83.44 102 ILE A CA 1
ATOM 813 C C . ILE A 1 102 ? -6.910 -1.416 3.329 1.00 83.44 102 ILE A C 1
ATOM 815 O O . ILE A 1 102 ? -5.699 -1.515 3.530 1.00 83.44 102 ILE A O 1
ATOM 819 N N . LYS A 1 103 ? -7.455 -0.287 2.882 1.00 83.38 103 LYS A N 1
ATOM 820 C CA . LYS A 1 103 ? -6.758 1.002 2.873 1.00 83.38 103 LYS A CA 1
ATOM 821 C C . LYS A 1 103 ? -7.128 1.736 4.153 1.00 83.38 103 LYS A C 1
ATOM 823 O O . LYS A 1 103 ? -8.314 1.866 4.451 1.00 83.38 103 LYS A O 1
ATOM 828 N N . LEU A 1 104 ? -6.121 2.181 4.898 1.00 81.38 104 LEU A N 1
ATOM 829 C CA . LEU A 1 104 ? -6.278 2.920 6.148 1.00 81.38 104 LEU A CA 1
ATOM 830 C C . LEU A 1 104 ? -5.773 4.342 5.915 1.00 81.38 104 LEU A C 1
ATOM 832 O O . LEU A 1 104 ? -4.567 4.581 5.932 1.00 81.38 104 LEU A O 1
ATOM 836 N N . ASP A 1 105 ? -6.699 5.259 5.657 1.00 77.12 105 ASP A N 1
ATOM 837 C CA . ASP A 1 105 ? -6.407 6.669 5.398 1.00 77.12 105 ASP A CA 1
ATOM 838 C C . ASP A 1 105 ? -7.285 7.576 6.274 1.00 77.12 105 ASP A C 1
ATOM 840 O O . ASP A 1 105 ? -8.277 7.119 6.853 1.00 77.12 105 ASP A O 1
ATOM 844 N N . SER A 1 106 ? -6.932 8.858 6.401 1.00 72.69 106 SER A N 1
ATOM 845 C CA . SER A 1 106 ? -7.770 9.817 7.133 1.00 72.69 106 SER A CA 1
ATOM 846 C C . SER A 1 106 ? -9.083 10.083 6.396 1.00 72.69 106 SER A C 1
ATOM 848 O O . SER A 1 106 ? -9.159 9.968 5.173 1.00 72.69 106 SER A O 1
ATOM 850 N N . GLU A 1 107 ? -10.129 10.479 7.128 1.00 75.31 107 GLU A N 1
ATOM 851 C CA . GLU A 1 107 ? -11.436 10.813 6.532 1.00 75.31 107 GLU A CA 1
ATOM 852 C C . GLU A 1 107 ? -11.357 11.947 5.501 1.00 75.31 107 GLU A C 1
ATOM 854 O O . GLU A 1 107 ? -12.124 11.968 4.544 1.00 75.31 107 GLU A O 1
ATOM 859 N N . SER A 1 108 ? -10.418 12.875 5.690 1.00 71.50 108 SER A N 1
ATOM 860 C CA . SER A 1 108 ? -10.132 13.986 4.777 1.00 71.50 108 SER A CA 1
ATOM 861 C C . SER A 1 108 ? -9.519 13.550 3.442 1.00 71.50 108 SER A C 1
ATOM 863 O O . SER A 1 108 ? -9.603 14.298 2.469 1.00 71.50 108 SER A O 1
ATOM 865 N N . ASP A 1 109 ? -8.907 12.365 3.406 1.00 72.81 109 ASP A N 1
ATOM 866 C CA . ASP A 1 109 ? -8.280 11.780 2.227 1.00 72.81 109 ASP A CA 1
ATOM 867 C C . ASP A 1 109 ? -9.264 10.763 1.597 1.00 72.81 109 ASP A C 1
ATOM 869 O O . ASP A 1 109 ? -10.211 11.152 0.913 1.00 72.81 109 ASP A O 1
ATOM 873 N N . GLN A 1 110 ? -9.075 9.457 1.810 1.00 75.88 110 GLN A N 1
ATOM 874 C CA . GLN A 1 110 ? -9.951 8.402 1.255 1.00 75.88 110 GLN A CA 1
ATOM 875 C C . GLN A 1 110 ? -10.744 7.630 2.319 1.00 75.88 110 GLN A C 1
ATOM 877 O O . GLN A 1 110 ? -11.578 6.789 1.972 1.00 75.88 110 GLN A O 1
ATOM 882 N N . GLY A 1 111 ? -10.479 7.889 3.601 1.00 81.25 111 GLY A N 1
ATOM 883 C CA . GLY A 1 111 ? -11.015 7.116 4.713 1.00 81.25 111 GLY A CA 1
ATOM 884 C C . GLY A 1 111 ? -10.581 5.648 4.702 1.00 81.25 111 GLY A C 1
ATOM 885 O O . GLY A 1 111 ? -9.608 5.246 4.058 1.00 81.25 111 GLY A O 1
ATOM 886 N N . ILE A 1 112 ? -11.328 4.829 5.441 1.00 83.31 112 ILE A N 1
ATOM 887 C CA . ILE A 1 112 ? -11.059 3.397 5.587 1.00 83.31 112 ILE A CA 1
ATOM 888 C C . ILE A 1 112 ? -11.958 2.609 4.642 1.00 83.31 112 ILE A C 1
ATOM 890 O O . ILE A 1 112 ? -13.178 2.598 4.803 1.00 83.31 112 ILE A O 1
ATOM 894 N N . VAL A 1 113 ? -11.360 1.916 3.673 1.00 88.19 113 VAL A N 1
ATOM 895 C CA . VAL A 1 113 ? -12.104 1.173 2.644 1.00 88.19 113 VAL A CA 1
ATOM 896 C C . VAL A 1 113 ? -11.428 -0.152 2.296 1.00 88.19 113 VAL A C 1
ATOM 898 O O . VAL A 1 113 ? -10.202 -0.248 2.281 1.00 88.19 113 VAL A O 1
ATOM 901 N N . MET A 1 114 ? -12.222 -1.175 1.965 1.00 86.56 114 MET A N 1
ATOM 902 C CA . MET A 1 114 ? -11.696 -2.393 1.337 1.00 86.56 114 MET A CA 1
ATOM 903 C C . MET A 1 114 ? -11.421 -2.137 -0.144 1.00 86.56 114 MET A C 1
ATOM 905 O O . MET A 1 114 ? -12.205 -1.472 -0.818 1.00 86.56 114 MET A O 1
ATOM 909 N N . SER A 1 115 ? -10.329 -2.701 -0.646 1.00 83.50 115 SER A N 1
ATOM 910 C CA . SER A 1 115 ? -9.928 -2.614 -2.044 1.00 83.50 115 SER A CA 1
ATOM 911 C C . SER A 1 115 ? -9.835 -4.002 -2.664 1.00 83.50 115 SER A C 1
ATOM 913 O O . SER A 1 115 ? -9.274 -4.919 -2.060 1.00 83.50 115 SER A O 1
ATOM 915 N N . SER A 1 116 ? -10.359 -4.143 -3.879 1.00 83.50 116 SER A N 1
ATOM 916 C CA . SER A 1 116 ? -10.165 -5.310 -4.750 1.00 83.50 116 SER A CA 1
ATOM 917 C C . SER A 1 116 ? -8.945 -5.166 -5.662 1.00 83.50 116 SER A C 1
ATOM 919 O O . SER A 1 116 ? -8.562 -6.117 -6.346 1.00 83.50 116 SER A O 1
ATOM 921 N N . SER A 1 117 ? -8.309 -3.985 -5.669 1.00 73.56 117 SER A N 1
ATOM 922 C CA . SER A 1 117 ? -7.140 -3.726 -6.504 1.00 73.56 117 SER A CA 1
ATOM 923 C C . SER A 1 117 ? -6.069 -4.788 -6.274 1.00 73.56 117 SER A C 1
ATOM 925 O O . SER A 1 117 ? -5.783 -5.178 -5.147 1.00 73.56 117 SER A O 1
ATOM 927 N N . SER A 1 118 ? -5.439 -5.233 -7.348 1.00 68.44 118 SER A N 1
ATOM 928 C CA . SER A 1 118 ? -4.213 -6.018 -7.288 1.00 68.44 118 SER A CA 1
ATOM 929 C C . SER A 1 118 ? -3.215 -5.399 -8.235 1.00 68.44 118 SER A C 1
ATOM 931 O O . SER A 1 118 ? -3.559 -5.095 -9.376 1.00 68.44 118 SER A O 1
ATOM 933 N N . ILE A 1 119 ? -1.990 -5.223 -7.758 1.00 68.31 119 ILE A N 1
ATOM 934 C CA . ILE A 1 119 ? -0.881 -4.832 -8.612 1.00 68.31 119 ILE A CA 1
ATOM 935 C C . ILE A 1 119 ? -0.453 -6.097 -9.353 1.00 68.31 119 ILE A C 1
ATOM 937 O O . ILE A 1 119 ? 0.040 -7.044 -8.745 1.00 68.31 119 ILE A O 1
ATOM 941 N N . THR A 1 120 ? -0.702 -6.141 -10.659 1.00 75.81 120 THR A N 1
ATOM 942 C CA . THR A 1 120 ? -0.107 -7.156 -11.532 1.00 75.81 120 THR A CA 1
ATOM 943 C C . THR A 1 120 ? 1.296 -6.714 -11.928 1.00 75.81 120 THR A C 1
ATOM 945 O O . THR A 1 120 ? 1.585 -5.515 -11.963 1.00 75.81 120 THR A O 1
ATOM 948 N N . ARG A 1 121 ? 2.159 -7.666 -12.283 1.00 77.31 121 ARG A N 1
ATOM 949 C CA . ARG A 1 121 ? 3.503 -7.392 -12.812 1.00 77.31 121 ARG A CA 1
ATOM 950 C C . ARG A 1 121 ? 3.469 -6.389 -13.968 1.00 77.31 121 ARG A C 1
ATOM 952 O O . ARG A 1 121 ? 4.278 -5.471 -14.027 1.00 77.31 121 ARG A O 1
ATOM 959 N N . GLU A 1 122 ? 2.505 -6.545 -14.866 1.00 78.19 122 GLU A N 1
ATOM 960 C CA . GLU A 1 122 ? 2.348 -5.697 -16.045 1.00 78.19 122 GLU A CA 1
ATOM 961 C C . GLU A 1 122 ? 1.970 -4.270 -15.634 1.00 78.19 122 GLU A C 1
ATOM 963 O O . GLU A 1 122 ? 2.570 -3.311 -16.114 1.00 78.19 122 GLU A O 1
ATOM 968 N N . SER A 1 123 ? 1.032 -4.127 -14.690 1.00 77.19 123 SER A N 1
ATOM 969 C CA . SER A 1 123 ? 0.637 -2.817 -14.162 1.00 77.19 123 SER A CA 1
ATOM 970 C C . SER A 1 123 ? 1.759 -2.136 -13.372 1.00 77.19 123 SER A C 1
ATOM 972 O O . SER A 1 123 ? 1.908 -0.920 -13.462 1.00 77.19 123 SER A O 1
ATOM 974 N N . LEU A 1 124 ? 2.580 -2.909 -12.651 1.00 82.06 124 LEU A N 1
ATOM 975 C CA . LEU A 1 124 ? 3.745 -2.412 -11.922 1.00 82.06 124 LEU A CA 1
ATOM 976 C C . LEU A 1 124 ? 4.774 -1.822 -12.888 1.00 82.06 124 LEU A C 1
ATOM 978 O O . LEU A 1 124 ? 5.168 -0.668 -12.742 1.00 82.06 124 LEU A O 1
ATOM 982 N N . PHE A 1 125 ? 5.184 -2.595 -13.897 1.00 84.06 125 PHE A N 1
ATOM 983 C CA . PHE A 1 125 ? 6.199 -2.144 -14.846 1.00 84.06 125 PHE A CA 1
ATOM 984 C C . PHE A 1 125 ? 5.703 -1.017 -15.751 1.00 84.06 125 PHE A C 1
ATOM 986 O O . PHE A 1 125 ? 6.461 -0.085 -15.996 1.00 84.06 125 PHE A O 1
ATOM 993 N N . SER A 1 126 ? 4.440 -1.045 -16.193 1.00 84.19 126 SER A N 1
ATOM 994 C CA . SER A 1 126 ? 3.842 0.087 -16.918 1.00 84.19 126 SER A CA 1
ATOM 995 C C . SER A 1 126 ? 3.790 1.332 -16.036 1.00 84.19 126 SER A C 1
ATOM 997 O O . SER A 1 126 ? 4.188 2.402 -16.477 1.00 84.19 126 SER A O 1
ATOM 999 N N . GLY A 1 127 ? 3.411 1.193 -14.761 1.00 84.31 127 GLY A N 1
ATOM 1000 C CA . GLY A 1 127 ? 3.433 2.299 -13.805 1.00 84.31 127 GLY A CA 1
ATOM 1001 C C . GLY A 1 127 ? 4.817 2.938 -13.688 1.00 84.31 127 GLY A C 1
ATOM 1002 O O . GLY A 1 127 ? 4.937 4.152 -13.799 1.00 84.31 127 GLY A O 1
ATOM 1003 N N . ILE A 1 128 ? 5.875 2.131 -13.557 1.00 86.06 128 ILE A N 1
ATOM 1004 C CA . ILE A 1 128 ? 7.258 2.634 -13.500 1.00 86.06 128 ILE A CA 1
ATOM 1005 C C . ILE A 1 128 ? 7.704 3.234 -14.843 1.00 86.06 128 ILE A C 1
ATOM 1007 O O . ILE A 1 128 ? 8.474 4.192 -14.853 1.00 86.06 128 ILE A O 1
ATOM 1011 N N . ALA A 1 129 ? 7.247 2.702 -15.978 1.00 86.44 129 ALA A N 1
ATOM 1012 C CA . ALA A 1 129 ? 7.596 3.208 -17.308 1.00 86.44 129 ALA A CA 1
ATOM 1013 C C . ALA A 1 129 ? 6.908 4.542 -17.642 1.00 86.44 129 ALA A C 1
ATOM 1015 O O . ALA A 1 129 ? 7.515 5.388 -18.296 1.00 86.44 129 ALA A O 1
ATOM 1016 N N . ASP A 1 130 ? 5.693 4.757 -17.136 1.00 86.94 130 ASP A N 1
ATOM 1017 C CA . ASP A 1 130 ? 4.848 5.898 -17.498 1.00 86.94 130 ASP A CA 1
ATOM 1018 C C . ASP A 1 130 ? 4.805 6.998 -16.420 1.00 86.94 130 ASP A C 1
ATOM 1020 O O . ASP A 1 130 ? 4.298 8.089 -16.683 1.00 86.94 130 ASP A O 1
ATOM 1024 N N . ASP A 1 131 ? 5.345 6.766 -15.212 1.00 82.38 131 ASP A N 1
ATOM 1025 C CA . ASP A 1 131 ? 5.283 7.751 -14.119 1.00 82.38 131 ASP A CA 1
ATOM 1026 C C . ASP A 1 131 ? 6.054 9.040 -14.479 1.00 82.38 131 ASP A C 1
ATOM 1028 O O . ASP A 1 131 ? 7.276 8.994 -14.662 1.00 82.38 131 ASP A O 1
ATOM 1032 N N . PRO A 1 132 ? 5.392 10.211 -14.560 1.00 82.38 132 PRO A N 1
ATOM 1033 C CA . PRO A 1 132 ? 6.044 11.473 -14.904 1.00 82.38 132 PRO A CA 1
ATOM 1034 C C . PRO A 1 132 ? 6.948 12.023 -13.789 1.00 82.38 132 PRO A C 1
ATOM 1036 O O . PRO A 1 132 ? 7.770 12.899 -14.052 1.00 82.38 132 PRO A O 1
ATOM 1039 N N . ASN A 1 133 ? 6.820 11.537 -12.551 1.00 79.81 133 ASN A N 1
ATOM 1040 C CA . ASN A 1 133 ? 7.651 11.971 -11.426 1.00 79.81 133 ASN A CA 1
ATOM 1041 C C . ASN A 1 133 ? 9.041 11.321 -11.443 1.00 79.81 133 ASN A C 1
ATOM 1043 O O . ASN A 1 133 ? 9.966 11.839 -10.816 1.00 79.81 133 ASN A O 1
ATOM 1047 N N . ILE A 1 134 ? 9.207 10.212 -12.170 1.00 82.50 134 ILE A N 1
ATOM 1048 C CA . ILE A 1 134 ? 10.502 9.559 -12.363 1.00 82.50 134 ILE A CA 1
ATOM 1049 C C . ILE A 1 134 ? 11.189 10.214 -13.562 1.00 82.50 134 ILE A C 1
ATOM 1051 O O . ILE A 1 134 ? 11.058 9.785 -14.710 1.00 82.50 134 ILE A O 1
ATOM 1055 N N . MET A 1 135 ? 11.885 11.317 -13.303 1.00 76.06 135 MET A N 1
ATOM 1056 C CA . MET A 1 135 ? 12.473 12.119 -14.380 1.00 76.06 135 MET A CA 1
ATOM 1057 C C . MET A 1 135 ? 13.719 11.480 -15.003 1.00 76.06 135 MET A C 1
ATOM 1059 O O . MET A 1 135 ? 13.999 11.725 -16.174 1.00 76.06 135 MET A O 1
ATOM 1063 N N . ASP A 1 136 ? 14.457 10.667 -14.245 1.00 85.19 136 ASP A N 1
ATOM 1064 C CA . ASP A 1 136 ? 15.674 10.009 -14.722 1.00 85.19 136 ASP A CA 1
ATOM 1065 C C . ASP A 1 136 ? 15.387 8.574 -15.186 1.00 85.19 136 ASP A C 1
ATOM 1067 O O . ASP A 1 136 ? 14.771 7.780 -14.473 1.00 85.19 136 ASP A O 1
ATOM 1071 N N . TYR A 1 137 ? 15.859 8.222 -16.382 1.00 85.75 137 TYR A N 1
ATOM 1072 C CA . TYR A 1 137 ? 15.724 6.868 -16.916 1.00 85.75 137 TYR A CA 1
ATOM 1073 C C . TYR A 1 137 ? 16.561 5.857 -16.121 1.00 85.75 137 TYR A C 1
ATOM 1075 O O . TYR A 1 137 ? 16.124 4.717 -15.969 1.00 85.75 137 TYR A O 1
ATOM 1083 N N . LYS A 1 138 ? 17.706 6.270 -15.551 1.00 86.06 138 LYS A N 1
ATOM 1084 C CA . LYS A 1 138 ? 18.500 5.402 -14.668 1.00 86.06 138 LYS A CA 1
ATOM 1085 C C . LYS A 1 138 ? 17.708 5.019 -13.423 1.00 86.06 138 LYS A C 1
ATOM 1087 O O . LYS A 1 138 ? 17.653 3.847 -13.073 1.00 86.06 138 LYS A O 1
ATOM 1092 N N . MET A 1 139 ? 16.999 5.984 -12.836 1.00 84.56 139 MET A N 1
ATOM 1093 C CA . MET A 1 139 ? 16.105 5.752 -11.699 1.00 84.56 139 MET A CA 1
ATOM 1094 C C . MET A 1 139 ? 14.948 4.802 -12.053 1.00 84.56 139 MET A C 1
ATOM 1096 O O . MET A 1 139 ? 14.552 3.992 -11.220 1.00 84.56 139 MET A O 1
ATOM 1100 N N . ARG A 1 140 ? 14.422 4.824 -13.290 1.00 87.00 140 ARG A N 1
ATOM 1101 C CA . ARG A 1 140 ? 13.431 3.817 -13.735 1.00 87.00 140 ARG A CA 1
ATOM 1102 C C . ARG A 1 140 ? 14.028 2.411 -13.733 1.00 87.00 140 ARG A C 1
ATOM 1104 O O . ARG A 1 140 ? 13.394 1.487 -13.236 1.00 87.00 140 ARG A O 1
ATOM 1111 N N . CYS A 1 141 ? 15.237 2.262 -14.268 1.00 90.44 141 CYS A N 1
ATOM 1112 C CA . CYS A 1 141 ? 15.935 0.980 -14.317 1.00 90.44 141 CYS A CA 1
ATOM 1113 C C . CYS A 1 141 ? 16.296 0.460 -12.919 1.00 90.44 141 CYS A C 1
ATOM 1115 O O . CYS A 1 141 ? 16.088 -0.719 -12.648 1.00 90.44 141 CYS A O 1
ATOM 1117 N N . GLU A 1 142 ? 16.741 1.334 -12.014 1.00 86.69 142 GLU A N 1
ATOM 1118 C CA . GLU A 1 142 ? 17.002 0.987 -10.613 1.00 86.69 142 GLU A CA 1
ATOM 1119 C C . GLU A 1 142 ? 15.730 0.488 -9.910 1.00 86.69 142 GLU A C 1
ATOM 1121 O O . GLU A 1 142 ? 15.747 -0.555 -9.263 1.00 86.69 142 GLU A O 1
ATOM 1126 N N . LEU A 1 143 ? 14.592 1.170 -10.086 1.00 84.81 143 LEU A N 1
ATOM 1127 C CA . LEU A 1 143 ? 13.320 0.745 -9.488 1.00 84.81 143 LEU A CA 1
ATOM 1128 C C . LEU A 1 143 ? 12.856 -0.628 -9.995 1.00 84.81 143 LEU A C 1
ATOM 1130 O O . LEU A 1 143 ? 12.325 -1.426 -9.221 1.00 84.81 143 LEU A O 1
ATOM 1134 N N . VAL A 1 144 ? 13.063 -0.918 -11.281 1.00 86.00 144 VAL A N 1
ATOM 1135 C CA . VAL A 1 144 ? 12.763 -2.235 -11.865 1.00 86.00 144 VAL A CA 1
ATOM 1136 C C . VAL A 1 144 ? 13.711 -3.304 -11.326 1.00 86.00 144 VAL A C 1
ATOM 1138 O O . VAL A 1 144 ? 13.254 -4.395 -10.996 1.00 86.00 144 VAL A O 1
ATOM 1141 N N . ASP A 1 145 ? 15.001 -2.996 -11.192 1.00 85.69 145 ASP A N 1
ATOM 1142 C CA . ASP A 1 145 ? 16.005 -3.904 -10.631 1.00 85.69 145 ASP A CA 1
ATOM 1143 C C . ASP A 1 145 ? 15.694 -4.278 -9.177 1.00 85.69 145 ASP A C 1
ATOM 1145 O O . ASP A 1 145 ? 15.719 -5.454 -8.811 1.00 85.69 145 ASP A O 1
ATOM 1149 N N . ILE A 1 146 ? 15.314 -3.285 -8.367 1.00 82.19 146 ILE A N 1
ATOM 1150 C CA . ILE A 1 146 ? 14.869 -3.475 -6.982 1.00 82.19 146 ILE A CA 1
ATOM 1151 C C . ILE A 1 146 ? 13.642 -4.390 -6.943 1.00 82.19 146 ILE A C 1
ATOM 1153 O O . ILE A 1 146 ? 13.631 -5.360 -6.183 1.00 82.19 146 ILE A O 1
ATOM 1157 N N . ALA A 1 147 ? 12.634 -4.130 -7.783 1.00 80.69 147 ALA A N 1
ATOM 1158 C CA . ALA A 1 147 ? 11.441 -4.971 -7.844 1.00 80.69 147 ALA A CA 1
ATOM 1159 C C . ALA A 1 147 ? 11.795 -6.422 -8.220 1.00 80.69 147 ALA A C 1
ATOM 1161 O O . ALA A 1 147 ? 11.322 -7.366 -7.594 1.00 80.69 147 ALA A O 1
ATOM 1162 N N . ILE A 1 148 ? 12.658 -6.631 -9.216 1.00 81.81 148 ILE A N 1
ATOM 1163 C CA . ILE A 1 148 ? 13.091 -7.974 -9.631 1.00 81.81 148 ILE A CA 1
ATOM 1164 C C . ILE A 1 148 ? 13.804 -8.703 -8.486 1.00 81.81 148 ILE A C 1
ATOM 1166 O O . ILE A 1 148 ? 13.431 -9.826 -8.154 1.00 81.81 148 ILE A O 1
ATOM 1170 N N . ARG A 1 149 ? 14.785 -8.060 -7.845 1.00 77.25 149 ARG A N 1
ATOM 1171 C CA . ARG A 1 149 ? 15.634 -8.688 -6.822 1.00 77.25 149 ARG A CA 1
ATOM 1172 C C . ARG A 1 149 ? 14.915 -8.995 -5.517 1.00 77.25 149 ARG A C 1
ATOM 1174 O O . ARG A 1 149 ? 15.105 -10.079 -4.971 1.00 77.25 149 ARG A O 1
ATOM 1181 N N . TYR A 1 150 ? 14.145 -8.048 -4.987 1.00 70.94 150 TYR A N 1
ATOM 1182 C CA . TYR A 1 150 ? 13.539 -8.201 -3.660 1.00 70.94 150 TYR A CA 1
ATOM 1183 C C . TYR A 1 150 ? 12.185 -8.887 -3.704 1.00 70.94 150 TYR A C 1
ATOM 1185 O O . TYR A 1 150 ? 11.866 -9.686 -2.825 1.00 70.94 150 TYR A O 1
ATOM 1193 N N . ASP A 1 151 ? 11.417 -8.599 -4.746 1.00 69.38 151 ASP A N 1
ATOM 1194 C CA . ASP A 1 151 ? 10.029 -9.022 -4.841 1.00 69.38 151 ASP A CA 1
ATOM 1195 C C . ASP A 1 151 ? 9.849 -10.201 -5.815 1.00 69.38 151 ASP A C 1
ATOM 1197 O O . ASP A 1 151 ? 8.738 -10.712 -5.972 1.00 69.38 151 ASP A O 1
ATOM 1201 N N . ASN A 1 152 ? 10.940 -10.652 -6.459 1.00 73.50 152 ASN A N 1
ATOM 1202 C CA . ASN A 1 152 ? 10.987 -11.771 -7.408 1.00 73.50 152 ASN A CA 1
ATOM 1203 C C . ASN A 1 152 ? 9.883 -11.683 -8.479 1.00 73.50 152 ASN A C 1
ATOM 1205 O O . ASN A 1 152 ? 9.263 -12.677 -8.869 1.00 73.50 152 ASN A O 1
ATOM 1209 N N . VAL A 1 153 ? 9.585 -10.459 -8.929 1.00 73.50 153 VAL A N 1
ATOM 1210 C CA . VAL A 1 153 ? 8.464 -10.193 -9.846 1.00 73.50 153 VAL A CA 1
ATOM 1211 C C . VAL A 1 153 ? 8.739 -10.682 -11.272 1.00 73.50 153 VAL A C 1
ATOM 1213 O O . VAL A 1 153 ? 7.794 -10.921 -12.032 1.00 73.50 153 VAL A O 1
ATOM 1216 N N . ALA A 1 154 ? 10.014 -10.838 -11.639 1.00 81.56 154 ALA A N 1
ATOM 1217 C CA . ALA A 1 154 ? 10.498 -11.385 -12.904 1.00 81.56 154 ALA A CA 1
ATOM 1218 C C . ALA A 1 154 ? 11.919 -11.958 -12.725 1.00 81.56 154 ALA A C 1
ATOM 1220 O O . ALA A 1 154 ? 12.508 -11.813 -11.662 1.00 81.56 154 ALA A O 1
ATOM 1221 N N . ALA A 1 155 ? 12.459 -12.610 -13.756 1.00 82.94 155 ALA A N 1
ATOM 1222 C CA . ALA A 1 155 ? 13.856 -13.046 -13.773 1.00 82.94 155 ALA A CA 1
ATOM 1223 C C . ALA A 1 155 ? 14.806 -11.870 -14.074 1.00 82.94 155 ALA A C 1
ATOM 1225 O O . ALA A 1 155 ? 14.399 -10.896 -14.706 1.00 82.94 155 ALA A O 1
ATOM 1226 N N . ASP A 1 156 ? 16.075 -11.982 -13.675 1.00 80.44 156 ASP A N 1
ATOM 1227 C CA . ASP A 1 156 ? 17.090 -10.925 -13.835 1.00 80.44 156 ASP A CA 1
ATOM 1228 C C . ASP A 1 156 ? 17.256 -10.440 -15.289 1.00 80.44 156 ASP A C 1
ATOM 1230 O O . ASP A 1 156 ? 17.477 -9.255 -15.536 1.00 80.44 156 ASP A O 1
ATOM 1234 N N . ASP A 1 157 ? 17.081 -11.326 -16.275 1.00 83.69 157 ASP A N 1
ATOM 1235 C CA . ASP A 1 157 ? 17.174 -10.987 -17.702 1.00 83.69 157 ASP A CA 1
ATOM 1236 C C . ASP A 1 157 ? 16.032 -10.077 -18.192 1.00 83.69 157 ASP A C 1
ATOM 1238 O O . ASP A 1 157 ? 16.108 -9.507 -19.285 1.00 83.69 157 ASP A O 1
ATOM 1242 N N . TRP A 1 158 ? 14.963 -9.936 -17.402 1.00 85.81 158 TRP A N 1
ATOM 1243 C CA . TRP A 1 158 ? 13.827 -9.074 -17.714 1.00 85.81 158 TRP A CA 1
ATOM 1244 C C . TRP A 1 158 ? 14.196 -7.592 -17.714 1.00 85.81 158 TRP A C 1
ATOM 1246 O O . TRP A 1 158 ? 13.618 -6.831 -18.491 1.00 85.81 158 TRP A O 1
ATOM 1256 N N . LEU A 1 159 ? 15.181 -7.181 -16.909 1.00 87.31 159 LEU A N 1
ATOM 1257 C CA . LEU A 1 159 ? 15.615 -5.786 -16.838 1.00 87.31 159 LEU A CA 1
ATOM 1258 C C . LEU A 1 159 ? 16.022 -5.254 -18.221 1.00 87.31 159 LEU A C 1
ATOM 1260 O O . LEU A 1 159 ? 15.600 -4.173 -18.624 1.00 87.31 159 LEU A O 1
ATOM 1264 N N . ASN A 1 160 ? 16.732 -6.068 -19.005 1.00 86.75 160 ASN A N 1
ATOM 1265 C CA . ASN A 1 160 ? 17.177 -5.706 -20.354 1.00 86.75 160 ASN A CA 1
ATOM 1266 C C . ASN A 1 160 ? 16.021 -5.573 -21.355 1.00 86.75 160 ASN A C 1
ATOM 1268 O O . ASN A 1 160 ? 16.184 -4.968 -22.408 1.00 86.75 160 ASN A O 1
ATOM 1272 N N . LYS A 1 161 ? 14.845 -6.131 -21.048 1.00 87.75 161 LYS A N 1
ATOM 1273 C CA . LYS A 1 161 ? 13.638 -6.058 -21.888 1.00 87.75 161 LYS A CA 1
ATOM 1274 C C . LYS A 1 161 ? 12.714 -4.912 -21.469 1.00 87.75 161 LYS A C 1
ATOM 1276 O O . LYS A 1 161 ? 11.768 -4.596 -22.194 1.00 87.75 161 LYS A O 1
ATOM 1281 N N . PHE A 1 162 ? 12.968 -4.285 -20.320 1.00 88.62 162 PHE A N 1
ATOM 1282 C CA . PHE A 1 162 ? 12.132 -3.219 -19.786 1.00 88.62 162 PHE A CA 1
ATOM 1283 C C . PHE A 1 162 ? 12.071 -2.018 -20.741 1.00 88.62 162 PHE A C 1
ATOM 1285 O O . PHE A 1 162 ? 13.092 -1.562 -21.258 1.00 88.62 162 PHE A O 1
ATOM 1292 N N . SER A 1 163 ? 10.857 -1.502 -20.969 1.00 84.88 163 SER A N 1
ATOM 1293 C CA . SER A 1 163 ? 10.589 -0.301 -21.772 1.00 84.88 163 SER A CA 1
ATOM 1294 C C . SER A 1 163 ? 11.332 -0.275 -23.123 1.00 84.88 163 SER A C 1
ATOM 1296 O O . SER A 1 163 ? 12.010 0.698 -23.451 1.00 84.88 163 SER A O 1
ATOM 1298 N N . ASN A 1 164 ? 11.201 -1.349 -23.911 1.00 86.50 164 ASN A N 1
ATOM 1299 C CA . ASN A 1 164 ? 11.855 -1.519 -25.218 1.00 86.50 164 ASN A CA 1
ATOM 1300 C C . ASN A 1 164 ? 13.395 -1.440 -25.167 1.00 86.50 164 ASN A C 1
ATOM 1302 O O . ASN A 1 164 ? 14.009 -0.854 -26.056 1.00 86.50 164 ASN A O 1
ATOM 1306 N N . GLY A 1 165 ? 14.016 -2.021 -24.137 1.00 86.25 165 GLY A N 1
ATOM 1307 C CA . GLY A 1 165 ? 15.477 -2.051 -24.010 1.00 86.25 165 GLY A CA 1
ATOM 1308 C C . GLY A 1 165 ? 16.077 -0.810 -23.355 1.00 86.25 165 GLY A C 1
ATOM 1309 O O . GLY A 1 165 ? 17.269 -0.555 -23.502 1.00 86.25 165 GLY A O 1
ATOM 1310 N N . LEU A 1 166 ? 15.281 -0.038 -22.603 1.00 87.69 166 LEU A N 1
ATOM 1311 C CA . LEU A 1 166 ? 15.741 1.188 -21.937 1.00 87.69 166 LEU A CA 1
ATOM 1312 C C . LEU A 1 166 ? 16.959 0.940 -21.030 1.00 87.69 166 LEU A C 1
ATOM 1314 O O . LEU A 1 166 ? 17.827 1.803 -20.916 1.00 87.69 166 LEU A O 1
ATOM 1318 N N . CYS A 1 167 ? 17.021 -0.242 -20.413 1.00 89.31 167 CYS A N 1
ATOM 1319 C CA . CYS A 1 167 ? 18.064 -0.629 -19.465 1.00 89.31 167 CYS A CA 1
ATOM 1320 C C . CYS A 1 167 ? 19.110 -1.594 -20.050 1.00 89.31 167 CYS A C 1
ATOM 1322 O O . CYS A 1 167 ? 19.962 -2.059 -19.307 1.00 89.31 167 CYS A O 1
ATOM 1324 N N . GLU A 1 168 ? 19.076 -1.900 -21.355 1.00 88.75 168 GLU A N 1
ATOM 1325 C CA . GLU A 1 168 ? 19.927 -2.937 -21.974 1.00 88.75 168 GLU A CA 1
ATOM 1326 C C . GLU A 1 168 ? 21.434 -2.663 -21.823 1.00 88.75 168 GLU A C 1
ATOM 1328 O O . GLU A 1 168 ? 22.230 -3.590 -21.699 1.00 88.75 168 GLU A O 1
ATOM 1333 N N . ASN A 1 169 ? 21.828 -1.387 -21.812 1.00 86.44 169 ASN A N 1
ATOM 1334 C CA . ASN A 1 169 ? 23.232 -0.969 -21.734 1.00 86.44 169 ASN A CA 1
ATOM 1335 C C . ASN A 1 169 ? 23.685 -0.598 -20.312 1.00 86.44 169 ASN A C 1
ATOM 1337 O O . ASN A 1 169 ? 24.762 -0.024 -20.152 1.00 86.44 169 ASN A O 1
ATOM 1341 N N . LEU A 1 170 ? 22.862 -0.859 -19.294 1.00 86.56 170 LEU A N 1
ATOM 1342 C CA . LEU A 1 170 ? 23.192 -0.568 -17.902 1.00 86.56 170 LEU A CA 1
ATOM 1343 C C . LEU A 1 170 ? 23.628 -1.853 -17.206 1.00 86.56 170 LEU A C 1
ATOM 1345 O O . LEU A 1 170 ? 22.946 -2.870 -17.289 1.00 86.56 170 LEU A O 1
ATOM 1349 N N . ASP A 1 171 ? 24.747 -1.787 -16.488 1.00 86.81 171 ASP A N 1
ATOM 1350 C CA . ASP A 1 171 ? 25.151 -2.836 -15.556 1.00 86.81 171 ASP A CA 1
ATOM 1351 C C . ASP A 1 171 ? 24.716 -2.427 -14.139 1.00 86.81 171 ASP A C 1
ATOM 1353 O O . ASP A 1 171 ? 25.324 -1.519 -13.5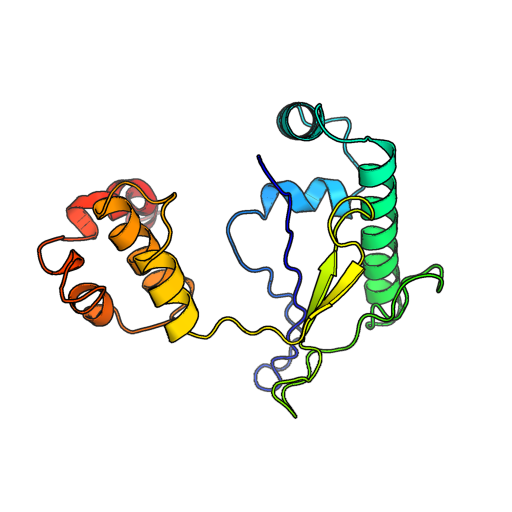58 1.00 86.81 171 ASP A O 1
ATOM 1357 N N . PRO A 1 172 ? 23.696 -3.083 -13.553 1.00 84.31 172 PRO A N 1
ATOM 1358 C CA . PRO A 1 172 ? 23.218 -2.765 -12.212 1.00 84.31 172 PRO A CA 1
ATOM 1359 C C . PRO A 1 172 ? 24.315 -2.807 -11.145 1.00 84.31 172 PRO A C 1
ATOM 1361 O O . PRO A 1 172 ? 24.257 -2.036 -10.187 1.00 84.31 172 PRO A O 1
ATOM 1364 N N . TYR A 1 173 ? 25.320 -3.683 -11.296 1.00 81.31 173 TYR A N 1
ATOM 1365 C CA . TYR A 1 173 ? 26.429 -3.810 -10.345 1.00 81.31 173 TYR A CA 1
ATOM 1366 C C . TYR A 1 173 ? 27.279 -2.542 -10.290 1.00 81.31 173 TYR A C 1
ATOM 1368 O O . TYR A 1 173 ? 27.587 -2.044 -9.206 1.00 81.31 173 TYR A O 1
ATOM 1376 N N . ILE A 1 174 ? 27.592 -1.988 -11.460 1.00 83.19 174 ILE A N 1
ATOM 1377 C CA . ILE A 1 174 ? 28.400 -0.774 -11.595 1.00 83.19 174 ILE A CA 1
ATOM 1378 C C . ILE A 1 174 ? 27.573 0.472 -11.284 1.00 83.19 174 ILE A C 1
ATOM 1380 O O . ILE A 1 174 ? 28.095 1.421 -10.714 1.00 83.19 174 ILE A O 1
ATOM 1384 N N . GLU A 1 175 ? 26.298 0.490 -11.659 1.00 83.88 175 GLU A N 1
ATOM 1385 C CA . GLU A 1 175 ? 25.506 1.719 -11.650 1.00 83.88 175 GLU A CA 1
ATOM 1386 C C . GLU A 1 175 ? 24.897 2.041 -10.282 1.00 83.88 175 GLU A C 1
ATOM 1388 O O . GLU A 1 175 ? 24.993 3.185 -9.842 1.00 83.88 175 GLU A O 1
ATOM 1393 N N . TRP A 1 176 ? 24.298 1.064 -9.589 1.00 83.12 176 TRP A N 1
ATOM 1394 C CA . TRP A 1 176 ? 23.612 1.342 -8.316 1.00 83.12 176 TRP A CA 1
ATOM 1395 C C . TRP A 1 176 ? 23.786 0.291 -7.224 1.00 83.12 176 TRP A C 1
ATOM 1397 O O . TRP A 1 176 ? 23.756 0.636 -6.045 1.00 83.12 176 TRP A O 1
ATOM 1407 N N . ARG A 1 177 ? 23.994 -0.988 -7.553 1.00 79.69 177 ARG A N 1
ATOM 1408 C CA . ARG A 1 177 ? 24.047 -2.048 -6.534 1.00 79.69 177 ARG A CA 1
ATOM 1409 C C . ARG A 1 177 ? 25.230 -1.869 -5.567 1.00 79.69 177 ARG A C 1
ATOM 1411 O O . ARG A 1 177 ? 25.066 -2.122 -4.380 1.00 79.69 177 ARG A O 1
ATOM 1418 N N . HIS A 1 178 ? 26.374 -1.354 -6.008 1.00 75.06 178 HIS A N 1
ATOM 1419 C CA . HIS A 1 178 ? 27.495 -1.076 -5.098 1.00 75.06 178 HIS A CA 1
ATOM 1420 C C . HIS A 1 178 ? 27.122 -0.107 -3.951 1.00 75.06 178 HIS A C 1
ATOM 1422 O O . HIS A 1 178 ? 27.583 -0.271 -2.826 1.00 75.06 178 HIS A O 1
ATOM 1428 N N . PHE A 1 179 ? 26.209 0.851 -4.169 1.00 66.88 179 PHE A N 1
ATOM 1429 C CA . PHE A 1 179 ? 25.786 1.780 -3.109 1.00 66.88 179 PHE A CA 1
ATOM 1430 C C . PHE A 1 179 ? 24.988 1.118 -1.983 1.00 66.88 179 PHE A C 1
ATOM 1432 O O . PHE A 1 179 ? 24.989 1.623 -0.860 1.00 66.88 179 PHE A O 1
ATOM 1439 N N . TRP A 1 180 ? 24.293 0.021 -2.280 1.00 60.72 180 TRP A N 1
ATOM 1440 C CA . TRP A 1 180 ? 23.380 -0.637 -1.346 1.00 60.72 180 TRP A CA 1
ATOM 1441 C C . TRP A 1 180 ? 23.934 -1.958 -0.796 1.00 60.72 180 TRP A C 1
ATOM 1443 O O . TRP A 1 180 ? 23.523 -2.367 0.285 1.00 60.72 180 TRP A O 1
ATOM 1453 N N . TYR A 1 181 ? 24.853 -2.616 -1.516 1.00 56.44 181 TYR A N 1
ATOM 1454 C CA . TYR A 1 181 ? 25.232 -4.016 -1.270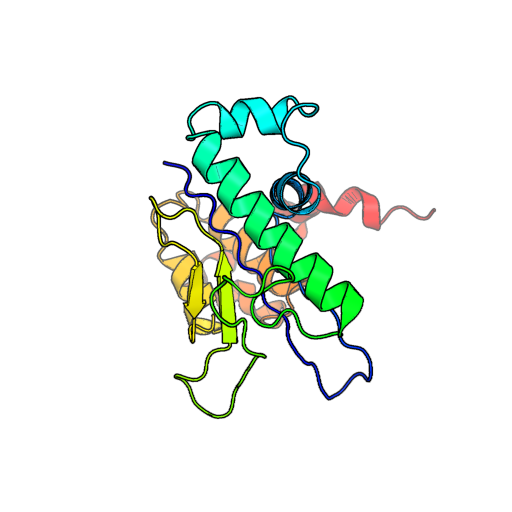 1.00 56.44 181 TYR A CA 1
ATOM 1455 C C . TYR A 1 181 ? 26.718 -4.256 -0.964 1.00 56.44 181 TYR A C 1
ATOM 1457 O O . TYR A 1 181 ? 27.090 -5.395 -0.696 1.00 56.44 181 TYR A O 1
ATOM 1465 N N . ASP A 1 182 ? 27.561 -3.220 -0.899 1.00 55.62 182 ASP A N 1
ATOM 1466 C CA . ASP A 1 182 ? 28.980 -3.353 -0.502 1.00 55.62 182 ASP A CA 1
ATOM 1467 C C . ASP A 1 182 ? 29.178 -3.827 0.967 1.00 55.62 182 ASP A C 1
ATOM 1469 O O . ASP A 1 182 ? 30.306 -4.021 1.442 1.00 55.62 182 ASP A O 1
ATOM 1473 N N . GLU A 1 183 ? 28.093 -4.007 1.728 1.00 53.91 183 GLU A N 1
ATOM 1474 C CA . GLU A 1 183 ? 28.111 -4.616 3.065 1.00 53.91 183 GLU A CA 1
ATOM 1475 C C . GLU A 1 183 ? 27.768 -6.115 3.073 1.00 53.91 183 GLU A C 1
ATOM 1477 O O . GLU A 1 183 ? 28.270 -6.817 3.950 1.00 53.91 183 GLU A O 1
ATOM 1482 N N . ASP A 1 184 ? 27.017 -6.628 2.090 1.00 52.69 184 ASP A N 1
ATOM 1483 C CA . ASP A 1 184 ? 26.580 -8.037 2.056 1.00 52.69 184 ASP A CA 1
ATOM 1484 C C . ASP A 1 184 ? 27.700 -9.003 1.616 1.00 52.69 184 ASP A C 1
ATOM 1486 O O . ASP A 1 184 ? 27.674 -10.184 1.961 1.00 52.69 184 ASP A O 1
ATOM 1490 N N . ASP A 1 185 ? 28.724 -8.500 0.916 1.00 54.41 185 ASP A N 1
ATOM 1491 C CA . ASP A 1 185 ? 29.870 -9.289 0.433 1.00 54.41 185 ASP A CA 1
ATOM 1492 C C . ASP A 1 185 ? 31.073 -9.300 1.400 1.00 54.41 185 ASP A C 1
ATOM 1494 O O . ASP A 1 185 ? 32.135 -9.849 1.082 1.00 54.41 185 ASP A O 1
ATOM 1498 N N . ARG A 1 186 ? 30.955 -8.706 2.598 1.00 46.03 186 ARG A N 1
ATOM 1499 C CA . ARG A 1 186 ? 32.036 -8.759 3.596 1.00 46.03 186 ARG A CA 1
ATOM 1500 C C . ARG A 1 186 ? 31.956 -10.073 4.378 1.00 46.03 186 ARG A C 1
ATOM 1502 O O . ARG A 1 186 ? 30.971 -10.286 5.082 1.00 46.03 186 ARG A O 1
ATOM 1509 N N . PRO A 1 187 ? 32.977 -10.950 4.323 1.00 47.91 187 PRO A N 1
ATOM 1510 C CA . PRO A 1 187 ? 33.016 -12.097 5.219 1.00 47.91 187 PRO A CA 1
ATOM 1511 C C . PRO A 1 187 ? 33.090 -11.591 6.668 1.00 47.91 187 PRO A C 1
ATOM 1513 O O . PRO A 1 187 ? 33.974 -10.794 6.992 1.00 47.91 187 PRO A O 1
ATOM 1516 N N . TYR A 1 188 ? 32.131 -12.021 7.495 1.00 57.66 188 TYR A N 1
ATOM 1517 C CA . TYR A 1 188 ? 32.072 -11.747 8.937 1.00 57.66 188 TYR A CA 1
ATOM 1518 C C . TYR A 1 188 ? 33.325 -12.226 9.679 1.00 57.66 188 TYR A C 1
ATOM 1520 O O . TYR A 1 188 ? 33.823 -13.331 9.352 1.00 57.66 188 TYR A O 1
#

Radius of gyration: 19.48 Å; chains: 1; bounding box: 50×43×46 Å

Secondary structure (DSSP, 8-state):
-----EEEEE---TTSSS--EE--STTHHHHHHHHHT--SS-HHHHHHHTTS-HHHHHHHHHHHHHHHHHHHHHS--TT-TTS-S---PPP--SSTTS--EEEE--TTTT-EEEE-----HHHHHHHHHH-TT---HHHHHHHHHHHHHHH--S-GGGGGGGGGTTTTT--HIIIIIHHHHTTTTS--